Protein AF-A0A166PT98-F1 (afdb_monomer_lite)

Sequence (211 aa):
MEDTSCVCTSIQLLAKQYDEGRARDLVPALNCHLEVLRRLLAQSKALSRDVQYRVTPRNQRTNKALSVDSVDPAPANQIYELFSENVDEFWASSDSRINTELRRRLACVVIFLRSKLDAQALVPPRIADMFRGQHNYADIRNSGSKYIQIARKLGGLGSILWLPLDIPPSTYERYVNLDDEEVFGHLISLAPQFDYTGFVQRLIASQLRGR

Structure (mmCIF, N/CA/C/O backbone):
data_AF-A0A166PT98-F1
#
_entry.id  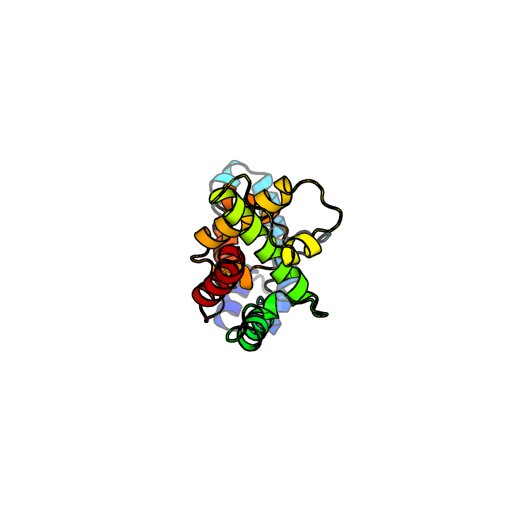 AF-A0A166PT98-F1
#
loop_
_atom_site.group_PDB
_atom_site.id
_atom_site.type_symbol
_atom_site.label_atom_id
_atom_site.label_alt_id
_atom_site.label_comp_id
_atom_site.label_asym_id
_atom_site.label_entity_id
_atom_site.label_seq_id
_atom_site.pdbx_PDB_ins_code
_atom_site.Cartn_x
_atom_site.Cartn_y
_atom_site.Cartn_z
_atom_site.occupancy
_atom_site.B_iso_or_equiv
_atom_site.auth_seq_id
_atom_site.auth_comp_id
_atom_site.auth_asym_id
_atom_site.auth_atom_id
_atom_site.pdbx_PDB_model_num
ATOM 1 N N . MET A 1 1 ? -35.826 11.796 41.260 1.00 31.91 1 MET A N 1
ATOM 2 C CA . MET A 1 1 ? -35.003 10.720 41.845 1.00 31.91 1 MET A CA 1
ATOM 3 C C . MET A 1 1 ? -34.014 10.323 40.777 1.00 31.91 1 MET A C 1
ATOM 5 O O . MET A 1 1 ? -34.428 9.735 39.789 1.00 31.91 1 MET A O 1
ATOM 9 N N . GLU A 1 2 ? -32.773 10.783 40.900 1.00 35.56 2 GLU A N 1
ATOM 10 C CA . GLU A 1 2 ? -31.708 10.433 39.960 1.00 35.56 2 GLU A CA 1
ATOM 11 C C . GLU A 1 2 ? -31.275 8.999 40.239 1.00 35.56 2 GLU A C 1
ATOM 13 O O . GLU A 1 2 ? -30.825 8.671 41.335 1.00 35.56 2 GLU A O 1
ATOM 18 N N . ASP A 1 3 ? -31.498 8.140 39.253 1.00 37.81 3 ASP A N 1
ATOM 19 C CA . ASP A 1 3 ? -31.137 6.734 39.288 1.00 37.81 3 ASP A CA 1
ATOM 20 C C . ASP A 1 3 ? -29.605 6.639 39.209 1.00 37.81 3 ASP A C 1
ATOM 22 O O . ASP A 1 3 ? -29.006 6.818 38.145 1.00 37.81 3 ASP A O 1
ATOM 26 N N . THR A 1 4 ? -28.948 6.433 40.353 1.00 43.28 4 THR A N 1
ATOM 27 C CA . THR A 1 4 ? -27.488 6.301 40.505 1.00 43.28 4 THR A CA 1
ATOM 28 C C . THR A 1 4 ? -26.994 4.949 39.985 1.00 43.28 4 THR A C 1
ATOM 30 O O . THR A 1 4 ? -26.286 4.199 40.655 1.00 43.28 4 THR A O 1
ATOM 33 N N . SER A 1 5 ? -27.354 4.623 38.746 1.00 47.09 5 SER A N 1
ATOM 34 C CA . SER A 1 5 ? -26.756 3.511 38.022 1.00 47.09 5 SER A CA 1
ATOM 35 C C . SER A 1 5 ? -25.363 3.920 37.535 1.00 47.09 5 SER A C 1
ATOM 37 O O . SER A 1 5 ? -25.167 4.964 36.910 1.00 47.09 5 SER A O 1
ATOM 39 N N . CYS A 1 6 ? -24.353 3.111 37.858 1.00 53.59 6 CYS A N 1
ATOM 40 C CA . CYS A 1 6 ? -22.998 3.307 37.352 1.00 53.59 6 CYS A CA 1
ATOM 41 C C . CYS A 1 6 ? -23.024 3.332 35.813 1.00 53.59 6 CYS A C 1
ATOM 43 O O . CYS A 1 6 ? -23.665 2.479 35.196 1.00 53.59 6 CYS A O 1
ATOM 45 N N . VAL A 1 7 ? -22.296 4.264 35.183 1.00 54.78 7 VAL A N 1
ATOM 46 C CA . VAL A 1 7 ? -22.181 4.375 33.712 1.00 54.78 7 VAL A CA 1
ATOM 47 C C . VAL A 1 7 ? -21.797 3.028 33.080 1.00 54.78 7 VAL A C 1
ATOM 49 O O . VAL A 1 7 ? -22.294 2.684 32.011 1.00 54.78 7 VAL A O 1
ATOM 52 N N . CYS A 1 8 ? -21.003 2.209 33.777 1.00 51.00 8 CYS A N 1
ATOM 53 C CA . CYS A 1 8 ? -20.645 0.853 33.357 1.00 51.00 8 CYS A CA 1
ATOM 54 C C . CYS A 1 8 ? -21.855 -0.097 33.264 1.00 51.00 8 CYS A C 1
ATOM 56 O O . CYS A 1 8 ? -21.928 -0.906 32.341 1.00 51.00 8 CYS A O 1
ATOM 58 N N . THR A 1 9 ? -22.820 0.018 34.179 1.00 56.09 9 THR A N 1
ATOM 59 C CA . THR A 1 9 ? -24.060 -0.775 34.188 1.00 56.09 9 THR A CA 1
ATOM 60 C C . THR A 1 9 ? -24.986 -0.350 33.049 1.00 56.09 9 THR A C 1
ATOM 62 O O . THR A 1 9 ? -25.551 -1.201 32.363 1.00 56.09 9 THR A O 1
ATOM 65 N N . SER A 1 10 ? -25.077 0.955 32.781 1.00 55.88 10 SER A N 1
ATOM 66 C CA . SER A 1 10 ? -25.846 1.506 31.656 1.00 55.88 10 SER A CA 1
ATOM 67 C C . SER A 1 10 ? -25.249 1.115 30.302 1.00 55.88 10 SER A C 1
ATOM 69 O O . SER A 1 10 ? -25.986 0.759 29.387 1.00 55.88 10 SER A O 1
ATOM 71 N N . ILE A 1 11 ? -23.918 1.072 30.186 1.00 57.75 11 ILE A N 1
ATOM 72 C CA . ILE A 1 11 ? -23.220 0.577 28.990 1.00 57.75 11 ILE A CA 1
ATOM 73 C C . ILE A 1 11 ? -23.425 -0.931 28.806 1.00 57.75 11 ILE A C 1
ATOM 75 O O . ILE A 1 11 ? -23.684 -1.369 27.689 1.00 57.75 11 ILE A O 1
ATOM 79 N N . GLN A 1 12 ? -23.379 -1.734 29.876 1.00 54.03 12 GLN A N 1
ATOM 80 C CA . GLN A 1 12 ? -23.687 -3.169 29.794 1.00 54.03 12 GLN A CA 1
ATOM 81 C C . GLN A 1 12 ? -25.136 -3.442 29.366 1.00 54.03 12 GLN A C 1
ATOM 83 O O . GLN A 1 12 ? -25.384 -4.389 28.621 1.00 54.03 12 GLN A O 1
ATOM 88 N N . LEU A 1 13 ? -26.092 -2.628 29.820 1.00 54.41 13 LEU A N 1
ATOM 89 C CA . LEU A 1 13 ? -27.495 -2.712 29.405 1.00 54.41 13 LEU A CA 1
ATOM 90 C C . LEU A 1 13 ? -27.683 -2.314 27.935 1.00 54.41 13 LEU A C 1
ATOM 92 O O . LEU A 1 13 ? -28.372 -3.020 27.202 1.00 54.41 13 LEU A O 1
ATOM 96 N N . LEU A 1 14 ? -27.016 -1.252 27.477 1.00 55.09 14 LEU A N 1
ATOM 97 C CA . LEU A 1 14 ? -27.073 -0.810 26.079 1.00 55.09 14 LEU A CA 1
ATOM 98 C C . LEU A 1 14 ? -26.374 -1.775 25.119 1.00 55.09 14 LEU A C 1
ATOM 100 O O . LEU A 1 14 ? -26.896 -2.033 24.039 1.00 55.09 14 LEU A O 1
ATOM 104 N N . ALA A 1 15 ? -25.260 -2.383 25.533 1.00 56.38 15 ALA A N 1
ATOM 105 C CA . ALA A 1 15 ? -24.588 -3.436 24.771 1.00 56.38 15 ALA A CA 1
ATOM 106 C C . ALA A 1 15 ? -25.468 -4.686 24.590 1.00 56.38 15 ALA A C 1
ATOM 108 O O . ALA A 1 15 ? -25.308 -5.416 23.617 1.00 56.38 15 ALA A O 1
ATOM 109 N N . LYS A 1 16 ? -26.417 -4.928 25.507 1.00 56.50 16 LYS A N 1
ATOM 110 C CA . LYS A 1 16 ? -27.410 -6.007 25.389 1.00 56.50 16 LYS A CA 1
ATOM 111 C C . LYS A 1 16 ? -28.641 -5.620 24.565 1.00 56.50 16 LYS A C 1
ATOM 113 O O . LYS A 1 16 ? -29.267 -6.508 23.999 1.00 56.50 16 LYS A O 1
ATOM 118 N N . GLN A 1 17 ? -29.011 -4.338 24.531 1.00 61.03 17 GLN A N 1
ATOM 119 C CA . GLN A 1 17 ? -30.263 -3.859 23.926 1.00 61.03 17 GLN A CA 1
ATOM 120 C C . GLN A 1 17 ? -30.084 -3.172 22.559 1.00 61.03 17 GLN A C 1
ATOM 122 O O . GLN A 1 17 ? -31.087 -2.836 21.942 1.00 61.03 17 GLN A O 1
ATOM 127 N N . TYR A 1 18 ? -28.845 -3.011 22.068 1.00 53.44 18 TYR A N 1
ATOM 128 C CA . TYR A 1 18 ? -28.510 -2.409 20.763 1.00 53.44 18 TYR A CA 1
ATOM 129 C C . TYR A 1 18 ? -29.280 -1.099 20.474 1.00 53.44 18 TYR A C 1
ATOM 131 O O . TYR A 1 18 ? -29.844 -0.906 19.401 1.00 53.44 18 TYR A O 1
ATOM 139 N N . ASP A 1 19 ? -29.284 -0.174 21.441 1.00 67.81 19 ASP A N 1
ATOM 140 C CA . ASP A 1 19 ? -29.831 1.180 21.271 1.00 67.81 19 ASP A CA 1
ATOM 141 C C . ASP A 1 19 ? -28.691 2.185 21.043 1.00 67.81 19 ASP A C 1
ATOM 143 O O . ASP A 1 19 ? -28.015 2.631 21.977 1.00 67.81 19 ASP A O 1
ATOM 147 N N . GLU A 1 20 ? -28.461 2.528 19.774 1.00 65.25 20 GLU A N 1
ATOM 148 C CA . GLU A 1 20 ? -27.412 3.468 19.372 1.00 65.25 20 GLU A CA 1
ATOM 149 C C . GLU A 1 20 ? -27.664 4.906 19.838 1.00 65.25 20 GLU A C 1
ATOM 151 O O . GLU A 1 20 ? -26.707 5.643 20.087 1.00 65.25 20 GLU A O 1
ATOM 156 N N . GLY A 1 21 ? -28.929 5.325 19.946 1.00 71.50 21 GLY A N 1
ATOM 157 C CA . GLY A 1 21 ? -29.284 6.695 20.315 1.00 71.50 21 GLY A CA 1
ATOM 158 C C . GLY A 1 21 ? -28.865 6.982 21.749 1.00 71.50 21 GLY A C 1
ATOM 159 O O . GLY A 1 21 ? -28.075 7.889 22.011 1.00 71.50 21 GLY A O 1
ATOM 160 N N . ARG A 1 22 ? -29.284 6.108 22.666 1.00 65.62 22 ARG A N 1
ATOM 161 C CA . ARG A 1 22 ? -28.904 6.202 24.080 1.00 65.62 22 ARG A CA 1
ATOM 162 C C . ARG A 1 22 ? -27.408 5.988 24.306 1.00 65.62 22 ARG A C 1
ATOM 164 O O . ARG A 1 22 ? -26.843 6.574 25.226 1.00 65.62 22 ARG A O 1
ATOM 171 N N . ALA A 1 23 ? -26.748 5.180 23.474 1.00 63.34 23 ALA A N 1
ATOM 172 C CA . ALA A 1 23 ? -25.300 5.001 23.547 1.00 63.34 23 ALA A CA 1
ATOM 173 C C . ALA A 1 23 ? -24.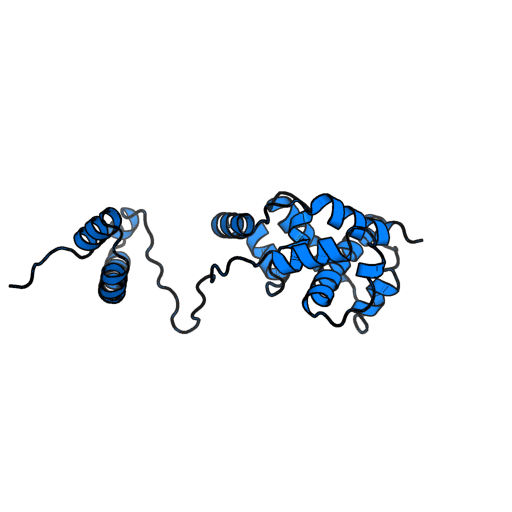534 6.300 23.245 1.00 63.34 23 ALA A C 1
ATOM 175 O O . ALA A 1 23 ? -23.558 6.595 23.938 1.00 63.34 23 ALA A O 1
ATOM 176 N N . ARG A 1 24 ? -24.983 7.102 22.266 1.00 68.56 24 ARG A N 1
ATOM 177 C CA . ARG A 1 24 ? -24.351 8.392 21.932 1.00 68.56 24 ARG A CA 1
ATOM 178 C C . ARG A 1 24 ? -24.468 9.406 23.067 1.00 68.56 24 ARG A C 1
ATOM 180 O O . ARG A 1 24 ? -23.479 10.069 23.378 1.00 68.56 24 ARG A O 1
ATOM 187 N N . ASP A 1 25 ? -25.619 9.468 23.728 1.00 70.56 25 ASP A N 1
ATOM 188 C CA . ASP A 1 25 ? -25.862 10.418 24.822 1.00 70.56 25 ASP A CA 1
ATOM 189 C C . ASP A 1 25 ? -24.978 10.154 26.055 1.00 70.56 25 ASP A C 1
ATOM 191 O O . ASP A 1 25 ? -24.660 11.073 26.812 1.00 70.56 25 ASP A O 1
ATOM 195 N N . LEU A 1 26 ? -24.510 8.915 26.244 1.00 62.84 26 LEU A N 1
ATOM 196 C CA . LEU A 1 26 ? -23.628 8.539 27.356 1.00 62.84 26 LEU A CA 1
ATOM 197 C C . LEU A 1 26 ? -22.137 8.779 27.088 1.00 62.84 26 LEU A C 1
ATOM 199 O O . LEU A 1 26 ? -21.337 8.735 28.029 1.00 62.84 26 LEU A O 1
ATOM 203 N N . VAL A 1 27 ? -21.738 9.052 25.842 1.00 65.81 27 VAL A N 1
ATOM 204 C CA . VAL A 1 27 ? -20.325 9.243 25.463 1.00 65.81 27 VAL A CA 1
ATOM 205 C C . VAL A 1 27 ? -19.625 10.330 26.295 1.00 65.81 27 VAL A C 1
ATOM 207 O O . VAL A 1 27 ? -18.515 10.074 26.776 1.00 65.81 27 VAL A O 1
ATOM 210 N N . PRO A 1 28 ? -20.212 11.522 26.530 1.00 64.31 28 PRO A N 1
ATOM 211 C CA . PRO A 1 28 ? -19.561 12.556 27.336 1.00 64.31 28 PRO A CA 1
ATOM 212 C C . PRO A 1 28 ? -19.314 12.111 28.784 1.00 64.31 28 PRO A C 1
ATOM 214 O O . PRO A 1 28 ? -18.227 12.330 29.324 1.00 64.31 28 PRO A O 1
ATOM 217 N N . ALA A 1 29 ? -20.295 11.438 29.393 1.00 58.34 29 ALA A N 1
ATOM 218 C CA . ALA A 1 29 ? -20.197 10.928 30.758 1.00 58.34 29 ALA A CA 1
ATOM 219 C C . ALA A 1 29 ? -19.140 9.817 30.876 1.00 58.34 29 ALA A C 1
ATOM 221 O O . ALA A 1 29 ? -18.342 9.818 31.816 1.00 58.34 29 ALA A O 1
ATOM 222 N N . LEU A 1 30 ? -19.071 8.918 29.889 1.00 63.62 30 LEU A N 1
ATOM 223 C CA . LEU A 1 30 ? -18.058 7.866 29.815 1.00 63.62 30 LEU A CA 1
ATOM 224 C C . LEU A 1 30 ? -16.642 8.441 29.691 1.00 63.62 30 LEU A C 1
ATOM 226 O O . LEU A 1 30 ? -15.747 8.037 30.431 1.00 63.62 30 LEU A O 1
ATOM 230 N N . ASN A 1 31 ? -16.437 9.415 28.803 1.00 62.66 31 ASN A N 1
ATOM 231 C CA . ASN A 1 31 ? -15.134 10.063 28.634 1.00 62.66 31 ASN A CA 1
ATOM 232 C C . ASN A 1 31 ? -14.670 10.755 29.923 1.00 62.66 31 ASN A C 1
ATOM 234 O O . ASN A 1 31 ? -13.499 10.654 30.291 1.00 62.66 31 ASN A O 1
ATOM 238 N N . CYS A 1 32 ? -15.588 11.415 30.635 1.00 62.69 32 CYS A N 1
ATOM 239 C CA . CYS A 1 32 ? -15.304 12.009 31.939 1.00 62.69 32 CYS A CA 1
ATOM 240 C C . CYS A 1 32 ? -14.873 10.941 32.959 1.00 62.69 32 CYS A C 1
ATOM 242 O O . CYS A 1 32 ? -13.847 11.088 33.625 1.00 62.69 32 CYS A O 1
ATOM 244 N N . HIS A 1 33 ? -15.607 9.829 33.032 1.00 57.47 33 HIS A N 1
ATOM 245 C CA . HIS A 1 33 ? -15.308 8.735 33.954 1.00 57.47 33 HIS A CA 1
ATOM 246 C C . HIS A 1 33 ? -13.940 8.087 33.676 1.00 57.47 33 HIS A C 1
ATOM 248 O O . HIS A 1 33 ? -13.141 7.883 34.592 1.00 57.47 33 HIS A O 1
ATOM 254 N N . LEU A 1 34 ? -13.629 7.822 32.405 1.00 66.00 34 LEU A N 1
ATOM 255 C CA . LEU A 1 34 ? -12.343 7.266 31.973 1.00 66.00 34 LEU A CA 1
ATOM 256 C C . LEU A 1 34 ? -11.164 8.195 32.300 1.00 66.00 34 LEU A C 1
ATOM 258 O O . LEU A 1 34 ? -10.102 7.729 32.715 1.00 66.00 34 LEU A O 1
ATOM 262 N N . GLU A 1 35 ? -11.348 9.508 32.167 1.00 61.66 35 GLU A N 1
ATOM 263 C CA . GLU A 1 35 ? -10.328 10.493 32.530 1.00 61.66 35 GLU A CA 1
ATOM 264 C C . GLU A 1 35 ? -10.072 10.529 34.045 1.00 61.66 35 GLU A C 1
ATOM 266 O O . GLU A 1 35 ? -8.919 10.623 34.476 1.00 61.66 35 GLU A O 1
ATOM 271 N N . VAL A 1 36 ? -11.118 10.396 34.866 1.00 64.19 36 VAL A N 1
ATOM 272 C CA . VAL A 1 36 ? -10.981 10.286 36.327 1.00 64.19 36 VAL A CA 1
ATOM 273 C C . VAL A 1 36 ? -10.214 9.018 36.705 1.00 64.19 36 VAL A C 1
ATOM 275 O O . VAL A 1 36 ? -9.254 9.098 37.473 1.00 64.19 36 VAL A O 1
ATOM 278 N N . LEU A 1 37 ? -10.561 7.869 36.116 1.00 60.19 37 LEU A N 1
ATOM 279 C CA . LEU A 1 37 ? -9.846 6.608 36.339 1.00 60.19 37 LEU A CA 1
ATOM 280 C C . LEU A 1 37 ? -8.367 6.717 35.961 1.00 60.19 37 LEU A C 1
ATOM 282 O O . LEU A 1 37 ? -7.497 6.297 36.723 1.00 60.19 37 LEU A O 1
ATOM 286 N N . ARG A 1 38 ? -8.060 7.352 34.826 1.00 70.06 38 ARG A N 1
ATOM 287 C CA . ARG A 1 38 ? -6.679 7.594 34.394 1.00 70.06 38 ARG A CA 1
ATOM 288 C C . ARG A 1 38 ? -5.887 8.407 35.419 1.00 70.06 38 ARG A C 1
ATOM 290 O O . ARG A 1 38 ? -4.740 8.070 35.708 1.00 70.06 38 ARG A O 1
ATOM 297 N N . ARG A 1 39 ? -6.484 9.462 35.983 1.00 66.56 39 ARG A N 1
ATOM 298 C CA . ARG A 1 39 ? -5.837 10.293 37.015 1.00 66.56 39 ARG A CA 1
ATOM 299 C C . ARG A 1 39 ? -5.591 9.515 38.303 1.00 66.56 39 ARG A C 1
ATOM 301 O O . ARG A 1 39 ? -4.501 9.620 38.858 1.00 66.56 39 ARG A O 1
ATOM 308 N N . LEU A 1 40 ? -6.557 8.709 38.738 1.00 65.75 40 LEU A N 1
ATOM 309 C CA . LEU A 1 40 ? -6.414 7.859 39.923 1.00 65.75 40 LEU A CA 1
ATOM 310 C C . LEU A 1 40 ? -5.287 6.831 39.749 1.00 65.75 40 LEU A C 1
ATOM 312 O O . LEU A 1 40 ? -4.431 6.696 40.624 1.00 65.75 40 LEU A O 1
ATOM 316 N N . LEU A 1 41 ? -5.230 6.164 38.592 1.00 65.31 41 LEU A N 1
ATOM 317 C CA . LEU A 1 41 ? -4.165 5.208 38.273 1.00 65.31 41 LEU A CA 1
ATOM 318 C C . LEU A 1 41 ? -2.789 5.882 38.196 1.00 65.31 41 LEU A C 1
ATOM 320 O O . LEU A 1 41 ? -1.806 5.325 38.674 1.00 65.31 41 LEU A O 1
ATOM 324 N N . ALA A 1 42 ? -2.707 7.107 37.671 1.00 70.06 42 ALA A N 1
ATOM 325 C CA . ALA A 1 42 ? -1.455 7.861 37.640 1.00 70.06 42 ALA A CA 1
ATOM 326 C C . ALA A 1 42 ? -0.941 8.238 39.043 1.00 70.06 42 ALA A C 1
ATOM 328 O O . ALA A 1 42 ? 0.269 8.337 39.251 1.00 70.06 42 ALA A O 1
ATOM 329 N N . GLN A 1 43 ? -1.843 8.445 40.006 1.00 73.81 43 GLN A N 1
ATOM 330 C CA . GLN A 1 43 ? -1.493 8.816 41.380 1.00 73.81 43 GLN A CA 1
ATOM 331 C C . GLN A 1 43 ? -1.090 7.613 42.245 1.00 73.81 43 GLN A C 1
ATOM 333 O O . GLN A 1 43 ? -0.348 7.784 43.211 1.00 73.81 43 GLN A O 1
ATOM 338 N N . SER A 1 44 ? -1.520 6.395 41.897 1.00 76.44 44 SER A N 1
ATOM 339 C CA . SER A 1 44 ? -1.228 5.180 42.664 1.00 76.44 44 SER A CA 1
ATOM 340 C C . SER A 1 44 ? -0.466 4.143 41.839 1.00 76.44 44 SER A C 1
ATOM 342 O O . SER A 1 44 ? -1.037 3.385 41.057 1.00 76.44 44 SER A O 1
ATOM 344 N N . LYS A 1 45 ? 0.851 4.051 42.067 1.00 64.94 45 LYS A N 1
ATOM 345 C CA . LYS A 1 45 ? 1.720 3.070 41.390 1.00 64.94 45 LYS A CA 1
ATOM 346 C C . LYS A 1 45 ? 1.357 1.618 41.700 1.00 64.94 45 LYS A C 1
ATOM 348 O O . LYS A 1 45 ? 1.571 0.769 40.845 1.00 64.94 45 LYS A O 1
ATOM 353 N N . ALA A 1 46 ? 0.858 1.332 42.904 1.00 77.44 46 ALA A N 1
ATOM 354 C CA . ALA A 1 46 ? 0.414 -0.012 43.273 1.00 77.44 46 ALA A CA 1
ATOM 355 C C . ALA A 1 46 ? -0.829 -0.395 42.460 1.00 77.44 46 ALA A C 1
ATOM 357 O O . ALA A 1 46 ? -0.803 -1.371 41.721 1.00 77.44 46 ALA A O 1
ATOM 358 N N . LEU A 1 47 ? -1.848 0.471 42.469 1.00 60.25 47 LEU A N 1
ATOM 359 C CA . LEU A 1 47 ? -3.084 0.256 41.717 1.00 60.25 47 LEU A CA 1
ATOM 360 C C . LEU A 1 47 ? -2.831 0.162 40.203 1.00 60.25 47 LEU A C 1
ATOM 362 O O . LEU A 1 47 ? -3.418 -0.669 39.523 1.00 60.25 47 LEU A O 1
ATOM 366 N N . SER A 1 48 ? -1.910 0.971 39.670 1.00 62.62 48 SER A N 1
ATOM 367 C CA . SER A 1 48 ? -1.525 0.909 38.256 1.00 62.62 48 SER A CA 1
ATOM 368 C C . SER A 1 48 ? -0.815 -0.388 37.856 1.00 62.62 48 SER A C 1
ATOM 370 O O . SER A 1 48 ? -0.792 -0.687 36.666 1.00 62.62 48 SER A O 1
ATOM 372 N N . ARG A 1 49 ? -0.178 -1.110 38.788 1.00 69.12 49 ARG A N 1
ATOM 373 C CA . ARG A 1 49 ? 0.462 -2.407 38.502 1.00 69.12 49 ARG A CA 1
ATOM 374 C C . ARG A 1 49 ? -0.550 -3.548 38.490 1.00 69.12 49 ARG A C 1
ATOM 376 O O . ARG A 1 49 ? -0.370 -4.489 37.726 1.00 69.12 49 ARG A O 1
ATOM 383 N N . ASP A 1 50 ? -1.598 -3.434 39.299 1.00 66.06 50 ASP A N 1
ATOM 384 C CA . ASP A 1 50 ? -2.643 -4.456 39.407 1.00 66.06 50 ASP A CA 1
ATOM 385 C C . ASP A 1 50 ? -3.687 -4.339 38.283 1.00 66.06 50 ASP A C 1
ATOM 387 O O . ASP A 1 50 ? -4.322 -5.322 37.901 1.00 66.06 50 ASP A O 1
ATOM 391 N N . VAL A 1 51 ? -3.852 -3.143 37.708 1.00 60.09 51 VAL A N 1
ATOM 392 C CA . VAL A 1 51 ? -4.757 -2.905 36.578 1.00 60.09 51 VAL A CA 1
ATOM 393 C C . VAL A 1 51 ? -4.058 -3.221 35.253 1.00 60.09 51 VAL A C 1
ATOM 395 O O . VAL A 1 51 ? -3.163 -2.508 34.813 1.00 60.09 51 VAL A O 1
ATOM 398 N N . GLN A 1 52 ? -4.525 -4.274 34.577 1.00 51.28 52 GLN A N 1
ATOM 399 C CA . GLN A 1 52 ? -3.962 -4.780 33.313 1.00 51.28 52 GLN A CA 1
ATOM 400 C C . GLN A 1 52 ? -4.311 -3.939 32.069 1.00 51.28 52 GLN A C 1
ATOM 402 O O . GLN A 1 52 ? -3.849 -4.243 30.972 1.00 51.28 52 GLN A O 1
ATOM 407 N N . TYR A 1 53 ? -5.122 -2.888 32.214 1.00 49.81 53 TYR A N 1
ATOM 408 C CA . TYR A 1 53 ? -5.634 -2.083 31.101 1.00 49.81 53 TYR A CA 1
ATOM 409 C C . TYR A 1 53 ? -5.145 -0.635 31.178 1.00 49.81 53 TYR A C 1
ATOM 411 O O . TYR A 1 53 ? -5.160 -0.013 32.241 1.00 49.81 53 TYR A O 1
ATOM 419 N N . ARG A 1 54 ? -4.763 -0.061 30.030 1.00 54.53 54 ARG A N 1
ATOM 420 C CA . ARG A 1 54 ? -4.301 1.330 29.930 1.00 54.53 54 ARG A CA 1
ATOM 421 C C . ARG A 1 54 ? -5.326 2.200 29.205 1.00 54.53 54 ARG A C 1
ATOM 423 O O . ARG A 1 54 ? -5.600 2.001 28.028 1.00 54.53 54 ARG A O 1
ATOM 430 N N . VAL A 1 55 ? -5.841 3.217 29.896 1.00 58.56 55 VAL A N 1
ATOM 431 C CA . VAL A 1 55 ? -6.733 4.226 29.304 1.00 58.56 55 VAL A CA 1
ATOM 432 C C . VAL A 1 55 ? -5.891 5.327 28.652 1.00 58.56 55 VAL A C 1
ATOM 434 O O . VAL A 1 55 ? -5.294 6.157 29.345 1.00 58.56 55 VAL A O 1
ATOM 437 N N . THR A 1 56 ? -5.832 5.344 27.319 1.00 56.47 56 THR A N 1
ATOM 438 C CA . THR A 1 56 ? -5.084 6.350 26.546 1.00 56.47 56 THR A CA 1
ATOM 439 C C . THR A 1 56 ? -6.058 7.336 25.894 1.00 56.47 56 THR A C 1
ATOM 441 O O . THR A 1 56 ? -6.832 6.929 25.029 1.00 56.47 56 THR A O 1
ATOM 444 N N . PRO A 1 57 ? -6.064 8.628 26.280 1.00 53.16 57 PRO A N 1
ATOM 445 C CA . PRO A 1 57 ? -6.967 9.597 25.678 1.00 53.16 57 PRO A CA 1
ATOM 446 C C . PRO A 1 57 ? -6.549 9.911 24.243 1.00 53.16 57 PRO A C 1
ATOM 448 O O . PRO A 1 57 ? -5.370 10.082 23.927 1.00 53.16 57 PRO A O 1
ATOM 451 N N . ARG A 1 58 ? -7.550 10.052 23.381 1.00 49.84 58 ARG A N 1
ATOM 452 C CA . ARG A 1 58 ? -7.383 10.513 22.006 1.00 49.84 58 ARG A CA 1
ATOM 453 C C . ARG A 1 58 ? -7.090 12.019 22.017 1.00 49.84 58 ARG A C 1
ATOM 455 O O . ARG A 1 58 ? -7.792 12.790 22.667 1.00 49.84 58 ARG A O 1
ATOM 462 N N . ASN A 1 59 ? -6.023 12.443 21.343 1.00 47.69 59 ASN A N 1
ATOM 463 C CA . ASN A 1 59 ? -5.569 13.836 21.357 1.00 47.69 59 ASN A CA 1
ATOM 464 C C . ASN A 1 59 ? -6.571 14.747 20.618 1.00 47.69 59 ASN A C 1
ATOM 466 O O . ASN A 1 59 ? -6.797 14.568 19.428 1.00 47.69 59 ASN A O 1
ATOM 470 N N . GLN A 1 60 ? -7.154 15.747 21.286 1.00 49.00 60 GLN A N 1
ATOM 471 C CA . GLN A 1 60 ? -8.123 16.661 20.657 1.00 49.00 60 GLN A CA 1
ATOM 472 C C . GLN A 1 60 ? -7.478 17.657 19.675 1.00 49.00 60 GLN A C 1
ATOM 474 O O . GLN A 1 60 ? -8.151 18.155 18.778 1.00 49.00 60 GLN A O 1
ATOM 479 N N . ARG A 1 61 ? -6.166 17.932 19.789 1.00 48.72 61 ARG A N 1
ATOM 480 C CA . ARG A 1 61 ? -5.452 18.860 18.884 1.00 48.72 61 ARG A CA 1
ATOM 481 C C . ARG A 1 61 ? -5.090 18.216 17.541 1.00 48.72 61 ARG A C 1
ATOM 483 O O . ARG A 1 61 ? -4.923 18.905 16.542 1.00 48.72 61 ARG A O 1
ATOM 490 N N . THR A 1 62 ? -5.004 16.889 17.520 1.00 42.91 62 THR A N 1
ATOM 491 C CA . THR A 1 62 ? -4.887 16.066 16.318 1.00 42.91 62 THR A CA 1
ATOM 492 C C . THR A 1 62 ? -5.993 15.031 16.393 1.00 42.91 62 THR A C 1
ATOM 494 O O . THR A 1 62 ? -5.770 13.941 16.911 1.00 42.91 62 THR A O 1
ATOM 497 N N . ASN A 1 63 ? -7.168 15.362 15.858 1.00 41.00 63 ASN A N 1
ATOM 498 C CA . ASN A 1 63 ? -8.366 14.512 15.786 1.00 41.00 63 ASN A CA 1
ATOM 499 C C . ASN A 1 63 ? -8.159 13.141 15.094 1.00 41.00 63 ASN A C 1
ATOM 501 O O . ASN A 1 63 ? -9.119 12.425 14.809 1.00 41.00 63 ASN A O 1
ATOM 505 N N . LYS A 1 64 ? -6.914 12.747 14.823 1.00 33.81 64 LYS A N 1
ATOM 506 C CA . LYS A 1 64 ? -6.543 11.417 14.388 1.00 33.81 64 LYS A CA 1
ATOM 507 C C . LYS A 1 64 ? -6.836 10.428 15.517 1.00 33.81 64 LYS A C 1
ATOM 509 O O . LYS A 1 64 ? -6.017 10.188 16.398 1.00 33.81 64 LYS A O 1
ATOM 514 N N . ALA A 1 65 ? -8.009 9.803 15.452 1.00 38.56 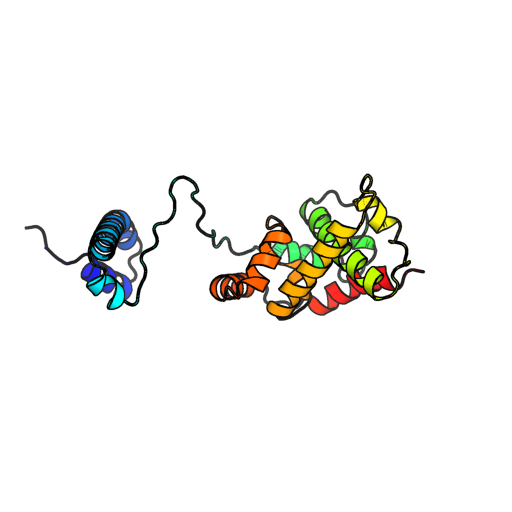65 ALA A N 1
ATOM 515 C CA . ALA A 1 65 ? -7.920 8.352 15.469 1.00 38.56 65 ALA A CA 1
ATOM 516 C C . ALA A 1 65 ? -7.135 7.980 14.221 1.00 38.56 65 ALA A C 1
ATOM 518 O O . ALA A 1 65 ? -7.112 8.726 13.239 1.00 38.56 65 ALA A O 1
ATOM 519 N N . LEU A 1 66 ? -6.548 6.802 14.231 1.00 35.97 66 LEU A N 1
ATOM 520 C CA . LEU A 1 66 ? -6.578 6.036 13.002 1.00 35.97 66 LEU A CA 1
ATOM 521 C C . LEU A 1 66 ? -8.054 6.023 12.571 1.00 35.97 66 LEU A C 1
ATOM 523 O O . LEU A 1 66 ? -8.860 5.331 13.194 1.00 35.97 66 LEU A O 1
ATOM 527 N N . SER A 1 67 ? -8.461 6.926 11.666 1.00 32.28 67 SER A N 1
ATOM 528 C CA . SER A 1 67 ? -9.776 6.799 11.070 1.00 32.28 67 SER A CA 1
ATOM 529 C C . SER A 1 67 ? -9.691 5.467 10.366 1.00 32.28 67 SER A C 1
ATOM 531 O O . SER A 1 67 ? -8.890 5.271 9.456 1.00 32.28 67 SER A O 1
ATOM 533 N N . VAL A 1 68 ? -10.475 4.520 10.863 1.00 37.53 68 VAL A N 1
ATOM 534 C CA . VAL A 1 68 ? -10.890 3.379 10.074 1.00 37.53 68 VAL A CA 1
ATOM 535 C C . VAL A 1 68 ? -11.881 3.958 9.071 1.00 37.53 68 VAL A C 1
ATOM 537 O O . VAL A 1 68 ? -13.080 3.728 9.149 1.00 37.53 68 VAL A O 1
ATOM 540 N N . ASP A 1 69 ? -11.389 4.805 8.170 1.00 33.50 69 ASP A N 1
ATOM 541 C CA . ASP A 1 69 ? -11.976 4.800 6.853 1.00 33.50 69 ASP A CA 1
ATOM 542 C C . ASP A 1 69 ? -11.596 3.419 6.338 1.00 33.50 69 ASP A C 1
ATOM 544 O O . ASP A 1 69 ? -10.417 3.047 6.356 1.00 33.50 69 ASP A O 1
ATOM 548 N N . SER A 1 70 ? -12.593 2.605 5.989 1.00 39.19 70 SER A N 1
ATOM 549 C CA . SER A 1 70 ? -12.322 1.439 5.159 1.00 39.19 70 SER A CA 1
ATOM 550 C C . SER A 1 70 ? -11.413 1.942 4.047 1.00 39.19 70 SER A C 1
ATOM 552 O O . SER A 1 70 ? -11.812 2.873 3.342 1.00 39.19 70 SER A O 1
ATOM 554 N N . VAL A 1 71 ? -10.187 1.420 3.934 1.00 46.88 71 VAL A N 1
ATOM 555 C CA . VAL A 1 71 ? -9.402 1.664 2.725 1.00 46.88 71 VAL A CA 1
ATOM 556 C C . VAL A 1 71 ? -10.313 1.203 1.620 1.00 46.88 71 VAL A C 1
ATOM 558 O O . VAL A 1 71 ? -10.623 0.018 1.543 1.00 46.88 71 VAL A O 1
ATOM 561 N N . ASP A 1 72 ? -10.833 2.162 0.864 1.00 55.31 72 ASP A N 1
ATOM 562 C CA . ASP A 1 72 ? -11.645 1.860 -0.285 1.00 55.31 72 ASP A CA 1
ATOM 563 C C . ASP A 1 72 ? -10.732 1.040 -1.196 1.00 55.31 72 ASP A C 1
ATOM 565 O O . ASP A 1 72 ? -9.706 1.563 -1.637 1.00 55.31 72 ASP A O 1
ATOM 569 N N . PRO A 1 73 ? -11.003 -0.257 -1.418 1.00 59.59 73 PRO A N 1
ATOM 570 C CA . PRO A 1 73 ? -10.190 -1.040 -2.324 1.00 59.59 73 PRO A CA 1
ATOM 571 C C . PRO A 1 73 ? -10.489 -0.652 -3.775 1.00 59.59 73 PRO A C 1
ATOM 573 O O . PRO A 1 73 ? -9.761 -1.095 -4.663 1.00 59.59 73 PRO A O 1
ATOM 576 N N . ALA A 1 74 ? -11.517 0.170 -4.046 1.00 65.94 74 ALA A N 1
ATOM 577 C CA . ALA A 1 74 ? -11.902 0.577 -5.391 1.00 65.94 74 ALA A CA 1
ATOM 578 C C . ALA A 1 74 ? -10.745 1.145 -6.217 1.00 65.94 74 ALA A C 1
ATOM 580 O O . ALA A 1 74 ? -10.652 0.762 -7.376 1.00 65.94 74 ALA A O 1
ATOM 581 N N . PRO A 1 75 ? -9.805 1.956 -5.695 1.00 73.56 75 PRO A N 1
ATOM 582 C CA . PRO A 1 75 ? -8.683 2.414 -6.496 1.00 73.56 75 PRO A CA 1
ATOM 583 C C . PRO A 1 75 ? -7.715 1.282 -6.862 1.00 73.56 75 PRO A C 1
ATOM 585 O O . PRO A 1 75 ? -7.191 1.271 -7.970 1.00 73.56 75 PRO A O 1
ATOM 588 N N . ALA A 1 76 ? -7.494 0.302 -5.979 1.00 77.62 76 ALA A N 1
ATOM 589 C CA . ALA A 1 76 ? -6.675 -0.869 -6.301 1.00 77.62 76 ALA A CA 1
ATOM 590 C C . ALA A 1 76 ? -7.379 -1.785 -7.319 1.00 77.62 76 ALA A C 1
ATOM 592 O O . ALA A 1 76 ? -6.737 -2.228 -8.271 1.00 77.62 76 ALA A O 1
ATOM 593 N N . ASN A 1 77 ? -8.692 -1.992 -7.166 1.00 81.50 77 ASN A N 1
ATOM 594 C CA . ASN A 1 77 ? -9.527 -2.727 -8.119 1.00 81.50 77 ASN A CA 1
ATOM 595 C C . ASN A 1 77 ? -9.540 -2.047 -9.492 1.00 81.50 77 ASN A C 1
ATOM 597 O O . ASN A 1 77 ? -9.277 -2.704 -10.486 1.00 81.50 77 ASN A O 1
ATOM 601 N N . GLN A 1 78 ? -9.745 -0.730 -9.554 1.00 84.12 78 GLN A N 1
ATOM 602 C CA . GLN A 1 78 ? -9.737 0.036 -10.804 1.00 84.12 78 GLN A CA 1
ATOM 603 C C . GLN A 1 78 ? -8.386 -0.067 -11.516 1.00 84.12 78 GLN A C 1
ATOM 605 O O . GLN A 1 78 ? -8.336 -0.279 -12.721 1.00 84.12 78 GLN A O 1
ATOM 610 N N . ILE A 1 79 ? -7.274 0.050 -10.783 1.00 87.19 79 ILE A N 1
ATOM 611 C CA . ILE A 1 79 ? -5.933 -0.108 -11.363 1.00 87.19 79 ILE A CA 1
ATOM 612 C C . ILE A 1 79 ? -5.715 -1.542 -11.857 1.00 87.19 79 ILE A C 1
ATOM 614 O O . ILE A 1 79 ? -5.130 -1.741 -12.920 1.00 87.19 79 ILE A O 1
ATOM 618 N N . TYR A 1 80 ? -6.186 -2.540 -11.112 1.00 86.50 80 TYR A N 1
ATOM 619 C CA . TYR A 1 80 ? -6.129 -3.928 -11.552 1.00 86.50 80 TYR A CA 1
ATOM 620 C C . TYR A 1 80 ? -6.960 -4.143 -12.824 1.00 86.50 80 TYR A C 1
ATOM 622 O O . TYR A 1 80 ? -6.437 -4.657 -13.805 1.00 86.50 80 TYR A O 1
ATOM 630 N N . GLU A 1 81 ? -8.216 -3.708 -12.851 1.00 86.62 81 GLU A N 1
ATOM 631 C CA . GLU A 1 81 ? -9.108 -3.846 -14.005 1.00 86.62 81 GLU A CA 1
ATOM 632 C C . GLU A 1 81 ? -8.539 -3.156 -15.248 1.00 86.62 81 GLU A C 1
ATOM 634 O O . GLU A 1 81 ? -8.501 -3.761 -16.315 1.00 86.62 81 GLU A O 1
ATOM 639 N N . LEU A 1 82 ? -8.011 -1.937 -15.102 1.00 87.38 82 LEU A N 1
ATOM 640 C CA . LEU A 1 82 ? -7.456 -1.164 -16.215 1.00 87.38 82 LEU A CA 1
ATOM 641 C C . LEU A 1 82 ? -6.181 -1.777 -16.809 1.00 87.38 82 LEU A C 1
ATOM 643 O O . LEU A 1 82 ? -5.979 -1.707 -18.017 1.00 87.38 82 LEU A O 1
ATOM 647 N N . PHE A 1 83 ? -5.302 -2.347 -15.980 1.00 90.50 83 PHE A N 1
ATOM 648 C CA . PHE A 1 83 ? -3.944 -2.708 -16.411 1.00 90.50 83 PHE A CA 1
ATOM 649 C C . PHE A 1 83 ? -3.610 -4.199 -16.297 1.00 90.50 83 PHE A C 1
ATOM 651 O O . PHE A 1 83 ? -2.493 -4.602 -16.630 1.00 90.50 83 PHE A O 1
ATOM 658 N N . SER A 1 84 ? -4.536 -5.041 -15.829 1.00 87.19 84 SER A N 1
ATOM 659 C CA . SER A 1 84 ? -4.297 -6.480 -15.631 1.00 87.19 84 SER A CA 1
ATOM 660 C C . SER A 1 84 ? -3.870 -7.199 -16.912 1.00 87.19 84 SER A C 1
ATOM 662 O O . SER A 1 84 ? -3.019 -8.097 -16.832 1.00 87.19 84 SER A O 1
ATOM 664 N N . GLU A 1 85 ? -4.424 -6.778 -18.054 1.00 86.25 85 GLU A N 1
ATOM 665 C CA . GLU A 1 85 ? -4.130 -7.285 -19.398 1.00 86.25 85 GLU A CA 1
ATOM 666 C C . GLU A 1 85 ? -2.987 -6.524 -20.091 1.00 86.25 85 GLU A C 1
ATOM 668 O O . GLU A 1 85 ? -2.243 -7.122 -20.868 1.00 86.25 85 GLU A O 1
ATOM 673 N N . ASN A 1 86 ? -2.786 -5.239 -19.768 1.00 86.25 86 ASN A N 1
ATOM 674 C CA . ASN A 1 86 ? -1.748 -4.393 -20.363 1.00 86.25 86 ASN A CA 1
ATOM 675 C C . ASN A 1 86 ? -0.856 -3.721 -19.304 1.00 86.25 86 ASN A C 1
ATOM 677 O O . ASN A 1 86 ? -0.960 -2.531 -18.997 1.00 86.25 86 ASN A O 1
ATOM 681 N N . VAL A 1 87 ? 0.074 -4.504 -18.754 1.00 88.25 87 VAL A N 1
ATOM 682 C CA . VAL A 1 87 ? 0.992 -4.061 -17.691 1.00 88.25 87 VAL A CA 1
ATOM 683 C C . VAL A 1 87 ? 1.985 -2.982 -18.131 1.00 88.25 87 VAL A C 1
ATOM 685 O O . VAL A 1 87 ? 2.558 -2.309 -17.278 1.00 88.25 87 VAL A O 1
ATOM 688 N N . ASP A 1 88 ? 2.218 -2.807 -19.432 1.00 86.44 88 ASP A N 1
ATOM 689 C CA . ASP A 1 88 ? 3.146 -1.790 -19.939 1.00 86.44 88 ASP A CA 1
ATOM 690 C C . ASP A 1 88 ? 2.511 -0.400 -19.983 1.00 86.44 88 ASP A C 1
ATOM 692 O O . ASP A 1 88 ? 3.201 0.605 -19.779 1.00 86.44 88 ASP A O 1
ATOM 696 N N . GLU A 1 89 ? 1.194 -0.344 -20.182 1.00 87.75 89 GLU A N 1
ATOM 697 C CA . GLU A 1 89 ? 0.408 0.887 -20.145 1.00 87.75 89 GLU A CA 1
ATOM 698 C C . GLU A 1 89 ? 0.319 1.464 -18.732 1.00 87.75 89 GLU A C 1
ATOM 700 O O . GLU A 1 89 ? 0.334 2.683 -18.569 1.00 87.75 89 GLU A O 1
ATOM 705 N N . PHE A 1 90 ? 0.385 0.611 -17.701 1.00 89.81 90 PHE A N 1
ATOM 706 C CA . PHE A 1 90 ? 0.519 1.062 -16.314 1.00 89.81 90 PHE A CA 1
ATOM 707 C C . PHE A 1 90 ? 1.706 2.012 -16.133 1.00 89.81 90 PHE A C 1
ATOM 709 O O . PHE A 1 90 ? 1.637 2.926 -15.327 1.00 89.81 90 PHE A O 1
ATOM 716 N N . TRP A 1 91 ? 2.806 1.837 -16.869 1.00 89.62 91 TRP A N 1
ATOM 717 C CA . TRP A 1 91 ? 3.999 2.676 -16.717 1.00 89.62 91 TRP A CA 1
ATOM 718 C C . TRP A 1 91 ? 3.942 3.979 -17.522 1.00 89.62 91 TRP A C 1
ATOM 720 O O . TRP A 1 91 ? 4.799 4.847 -17.333 1.00 89.62 91 TRP A O 1
ATOM 730 N N . ALA A 1 92 ? 2.948 4.150 -18.397 1.00 86.44 92 ALA A N 1
ATOM 731 C CA . ALA A 1 92 ? 2.743 5.392 -19.133 1.00 86.44 92 ALA A CA 1
ATOM 732 C C . ALA A 1 92 ? 2.297 6.527 -18.195 1.00 86.44 92 ALA A C 1
ATOM 734 O O . ALA A 1 92 ? 1.797 6.292 -17.094 1.00 86.44 92 ALA A O 1
ATOM 735 N N . SER A 1 93 ? 2.523 7.782 -18.599 1.00 76.69 93 SER A N 1
ATOM 736 C CA . SER A 1 93 ? 2.042 8.958 -17.864 1.00 76.69 93 SER A CA 1
ATOM 737 C C . SER A 1 93 ? 0.527 8.903 -17.678 1.00 76.69 93 SER A C 1
ATOM 739 O O . SER A 1 93 ? -0.195 8.594 -18.618 1.00 76.69 93 SER A O 1
ATOM 741 N N . SER A 1 94 ? 0.057 9.238 -16.478 1.00 80.94 94 SER A N 1
ATOM 742 C CA . SER A 1 94 ? -1.360 9.223 -16.121 1.00 80.94 94 SER A CA 1
ATOM 743 C C . SER A 1 94 ? -1.721 10.496 -15.366 1.00 80.94 94 SER A C 1
ATOM 745 O O . SER A 1 94 ? -1.004 10.877 -14.438 1.00 80.94 94 SER A O 1
ATOM 747 N N . ASP A 1 95 ? -2.880 11.069 -15.685 1.00 79.94 95 ASP A N 1
ATOM 748 C CA . ASP A 1 95 ? -3.444 12.234 -14.990 1.00 79.94 95 ASP A CA 1
ATOM 749 C C . ASP A 1 95 ? -4.050 11.870 -13.624 1.00 79.94 95 ASP A C 1
ATOM 751 O O . ASP A 1 95 ? -4.202 12.717 -12.744 1.00 79.94 95 ASP A O 1
ATOM 755 N N . SER A 1 96 ? -4.345 10.584 -13.391 1.00 86.12 96 SER A N 1
ATOM 756 C CA . SER A 1 96 ? -4.782 10.103 -12.079 1.00 86.12 96 SER A CA 1
ATOM 757 C C . SER A 1 96 ? -3.651 10.201 -11.052 1.00 86.12 96 SER A C 1
ATOM 759 O O . SER A 1 96 ? -2.602 9.558 -11.187 1.00 86.12 96 SER A O 1
ATOM 761 N N . ARG A 1 97 ? -3.895 10.966 -9.979 1.00 84.12 97 ARG A N 1
ATOM 762 C CA . ARG A 1 97 ? -2.988 11.084 -8.826 1.00 84.12 97 ARG A CA 1
ATOM 763 C C . ARG A 1 97 ? -2.698 9.722 -8.196 1.00 84.12 97 ARG A C 1
ATOM 765 O O . ARG A 1 97 ? -1.548 9.437 -7.881 1.00 84.12 97 ARG A O 1
ATOM 772 N N . ILE A 1 98 ? -3.722 8.880 -8.047 1.00 83.75 98 ILE A N 1
ATOM 773 C CA . ILE A 1 98 ? -3.598 7.546 -7.442 1.00 83.75 98 ILE A CA 1
ATOM 774 C C . ILE A 1 98 ? -2.660 6.675 -8.277 1.00 83.75 98 ILE A C 1
ATOM 776 O O . ILE A 1 98 ? -1.722 6.090 -7.740 1.00 83.75 98 ILE A O 1
ATOM 780 N N . ASN A 1 99 ? -2.870 6.649 -9.595 1.00 88.56 99 ASN A N 1
ATOM 781 C CA . ASN A 1 99 ? -2.008 5.911 -10.511 1.00 88.56 99 ASN A CA 1
ATOM 782 C C . ASN A 1 99 ? -0.565 6.440 -10.437 1.00 88.56 99 ASN A C 1
ATOM 784 O O . ASN A 1 99 ? 0.378 5.676 -10.279 1.00 88.56 99 ASN A O 1
ATOM 788 N N . THR A 1 100 ? -0.368 7.759 -10.445 1.00 88.56 100 THR A N 1
ATOM 789 C CA . THR A 1 100 ? 0.969 8.362 -10.328 1.00 88.56 100 THR A CA 1
ATOM 790 C C . THR A 1 100 ? 1.700 7.985 -9.036 1.00 88.56 100 THR A C 1
ATOM 792 O O . THR A 1 100 ? 2.871 7.607 -9.101 1.00 88.56 100 THR A O 1
ATOM 795 N N . GLU A 1 101 ? 1.030 8.009 -7.884 1.00 88.19 101 GLU A N 1
ATOM 796 C CA . GLU A 1 101 ? 1.640 7.597 -6.612 1.00 88.19 101 GLU A CA 1
ATOM 797 C C . GLU A 1 101 ? 1.925 6.088 -6.560 1.00 88.19 101 GLU A C 1
ATOM 799 O O . GLU A 1 101 ? 2.999 5.673 -6.114 1.00 88.19 101 GLU A O 1
ATOM 804 N N . LEU A 1 102 ? 1.018 5.252 -7.079 1.00 90.81 102 LEU A N 1
ATOM 805 C CA . LEU A 1 102 ? 1.230 3.803 -7.160 1.00 90.81 102 LEU A CA 1
ATOM 806 C C . LEU A 1 102 ? 2.386 3.442 -8.090 1.00 90.81 102 LEU A C 1
ATOM 808 O O . LEU A 1 102 ? 3.247 2.642 -7.714 1.00 90.81 102 LEU A O 1
ATOM 812 N N . ARG A 1 103 ? 2.459 4.069 -9.270 1.00 91.94 103 ARG A N 1
ATOM 813 C CA . ARG A 1 103 ? 3.597 3.930 -10.186 1.00 91.94 103 ARG A CA 1
ATOM 814 C C . ARG A 1 103 ? 4.883 4.316 -9.475 1.00 91.94 103 ARG A C 1
ATOM 816 O O . ARG A 1 103 ? 5.861 3.582 -9.561 1.00 91.94 103 ARG A O 1
ATOM 823 N N . ARG A 1 104 ? 4.898 5.438 -8.741 1.00 91.12 104 ARG A N 1
ATOM 824 C CA . ARG A 1 104 ? 6.094 5.912 -8.025 1.00 91.12 104 ARG A CA 1
ATOM 825 C C . ARG A 1 104 ? 6.530 4.923 -6.945 1.00 91.12 104 ARG A C 1
ATOM 827 O O . ARG A 1 104 ? 7.713 4.602 -6.854 1.00 91.12 104 ARG A O 1
ATOM 834 N N . ARG A 1 105 ? 5.586 4.389 -6.167 1.00 92.56 105 ARG A N 1
ATOM 835 C CA . ARG A 1 105 ? 5.834 3.337 -5.169 1.00 92.56 105 ARG A CA 1
ATOM 836 C C . ARG A 1 105 ? 6.436 2.081 -5.801 1.00 92.56 105 ARG A C 1
ATOM 838 O O . ARG A 1 105 ? 7.455 1.584 -5.322 1.00 92.56 105 ARG A O 1
ATOM 845 N N . LEU A 1 106 ? 5.831 1.572 -6.874 1.00 93.94 106 LEU A N 1
ATOM 846 C CA . LEU A 1 106 ? 6.315 0.379 -7.574 1.00 93.94 106 LEU A CA 1
ATOM 847 C C . LEU A 1 106 ? 7.654 0.626 -8.275 1.00 93.94 106 LEU A C 1
ATOM 849 O O . LEU A 1 106 ? 8.512 -0.252 -8.286 1.00 93.94 106 LEU A O 1
ATOM 853 N N . ALA A 1 107 ? 7.889 1.833 -8.776 1.00 93.38 107 ALA A N 1
ATOM 854 C CA . ALA A 1 107 ? 9.172 2.234 -9.329 1.00 93.38 107 ALA A CA 1
ATOM 855 C C . ALA A 1 107 ? 10.298 2.175 -8.280 1.00 93.38 107 ALA A C 1
ATOM 857 O O . ALA A 1 107 ? 11.375 1.657 -8.577 1.00 93.38 107 ALA A O 1
ATOM 858 N N . CYS A 1 108 ? 10.048 2.603 -7.034 1.00 93.62 108 CYS A N 1
ATOM 859 C CA . CYS A 1 108 ? 11.000 2.415 -5.930 1.00 93.62 108 CYS A CA 1
ATOM 860 C C . CYS A 1 108 ? 11.348 0.930 -5.730 1.00 93.62 108 CYS A C 1
ATOM 862 O O . CYS A 1 108 ? 12.518 0.578 -5.567 1.00 93.62 108 CYS A O 1
ATOM 864 N N . VAL A 1 109 ? 10.338 0.052 -5.772 1.00 94.56 109 VAL A N 1
ATOM 865 C CA . VAL A 1 109 ? 10.502 -1.407 -5.648 1.00 94.56 109 VAL A CA 1
ATOM 866 C C . VAL A 1 109 ? 11.343 -1.966 -6.797 1.00 94.56 109 VAL A C 1
ATOM 868 O O . VAL A 1 109 ? 12.294 -2.705 -6.546 1.00 94.56 109 VAL A O 1
ATOM 871 N N . VAL A 1 110 ? 11.061 -1.574 -8.042 1.00 93.12 110 VAL A N 1
ATOM 872 C CA . VAL A 1 110 ? 11.836 -1.996 -9.220 1.00 93.12 110 VAL A CA 1
ATOM 873 C C . VAL A 1 110 ? 13.291 -1.539 -9.120 1.00 93.12 110 VAL A C 1
ATOM 875 O O . VAL A 1 110 ? 14.192 -2.346 -9.335 1.00 93.12 110 VAL A O 1
ATOM 878 N N . ILE A 1 111 ? 13.541 -0.279 -8.755 1.00 91.62 111 ILE A N 1
ATOM 879 C CA . ILE A 1 111 ? 14.900 0.263 -8.599 1.00 91.62 111 ILE A CA 1
ATOM 880 C C . ILE A 1 111 ? 15.675 -0.515 -7.528 1.00 91.62 111 ILE A C 1
ATOM 882 O O . ILE A 1 111 ? 16.832 -0.888 -7.740 1.00 91.62 111 ILE A O 1
ATOM 886 N N . PHE A 1 112 ? 15.040 -0.807 -6.389 1.00 92.94 112 PHE A N 1
ATOM 887 C CA . PHE A 1 112 ? 15.639 -1.647 -5.356 1.00 92.94 112 PHE A CA 1
ATOM 888 C C . PHE A 1 112 ? 15.966 -3.049 -5.885 1.00 92.94 112 PHE A C 1
ATOM 890 O O . PHE A 1 112 ? 17.099 -3.504 -5.733 1.00 92.94 112 PHE A O 1
ATOM 897 N N . LEU A 1 113 ? 15.017 -3.717 -6.542 1.00 91.50 113 LEU A N 1
ATOM 898 C CA . LEU A 1 113 ? 15.216 -5.073 -7.055 1.00 91.50 113 LEU A CA 1
ATOM 899 C C . LEU A 1 113 ? 16.297 -5.135 -8.140 1.00 91.50 113 LEU A C 1
ATOM 901 O O . LEU A 1 113 ? 17.155 -6.011 -8.066 1.00 91.50 113 LEU A O 1
ATOM 905 N N . ARG A 1 114 ? 16.335 -4.185 -9.086 1.00 88.62 114 ARG A N 1
ATOM 906 C CA . ARG A 1 114 ? 17.417 -4.098 -10.086 1.00 88.62 114 ARG A CA 1
ATOM 907 C C . ARG A 1 114 ? 18.777 -3.955 -9.413 1.00 88.62 114 ARG A C 1
ATOM 909 O O . ARG A 1 114 ? 19.687 -4.694 -9.760 1.00 88.62 114 ARG A O 1
ATOM 916 N N . SER A 1 115 ? 18.882 -3.124 -8.373 1.00 88.12 115 SER A N 1
ATOM 917 C CA . SER A 1 115 ? 20.137 -2.969 -7.623 1.00 88.12 115 SER A CA 1
ATOM 918 C C . SER A 1 115 ? 20.595 -4.231 -6.878 1.00 88.12 115 SER A C 1
ATOM 920 O O . SER A 1 115 ? 21.759 -4.326 -6.499 1.00 88.12 115 SER A O 1
ATOM 922 N N . LYS A 1 116 ? 19.688 -5.189 -6.638 1.00 89.19 116 LYS A N 1
ATOM 923 C CA . LYS A 1 116 ? 20.014 -6.504 -6.070 1.00 89.19 116 LYS A CA 1
ATOM 924 C C . LYS A 1 116 ? 20.408 -7.532 -7.129 1.00 89.19 116 LYS A C 1
ATOM 926 O O . LYS A 1 116 ? 21.069 -8.500 -6.773 1.00 89.19 116 LYS A O 1
ATOM 931 N N . LEU A 1 117 ? 20.003 -7.335 -8.383 1.00 85.31 117 LEU A N 1
ATOM 932 C CA . LEU A 1 117 ? 20.388 -8.185 -9.510 1.00 85.31 117 LEU A CA 1
ATOM 933 C C . LEU A 1 117 ? 21.758 -7.785 -10.061 1.00 85.31 117 LEU A C 1
ATOM 935 O O . LEU A 1 117 ? 22.606 -8.644 -10.267 1.00 85.31 117 LEU A O 1
ATOM 939 N N . ASP A 1 118 ? 21.975 -6.486 -10.263 1.00 78.44 118 ASP A N 1
ATOM 940 C CA . ASP A 1 118 ? 23.253 -5.926 -10.690 1.00 78.44 118 ASP A CA 1
ATOM 941 C C . ASP A 1 118 ? 23.402 -4.501 -10.130 1.00 78.44 118 ASP A C 1
ATOM 943 O O . ASP A 1 118 ? 22.549 -3.631 -10.314 1.00 78.44 118 ASP A O 1
ATOM 947 N N . ALA A 1 119 ? 24.501 -4.261 -9.411 1.00 69.75 119 ALA A N 1
ATOM 948 C CA . ALA A 1 119 ? 24.792 -2.975 -8.785 1.00 69.75 119 ALA A CA 1
ATOM 949 C C . ALA A 1 119 ? 25.022 -1.849 -9.810 1.00 69.75 119 ALA A C 1
ATOM 951 O O . ALA A 1 119 ? 24.863 -0.678 -9.458 1.00 69.75 119 ALA A O 1
ATOM 952 N N . GLN A 1 120 ? 25.372 -2.198 -11.054 1.00 67.69 120 GLN A N 1
ATOM 953 C CA . GLN A 1 120 ? 25.526 -1.277 -12.181 1.00 67.69 120 GLN A CA 1
ATOM 954 C C . GLN A 1 120 ? 24.296 -1.233 -13.099 1.00 67.69 120 GLN A C 1
ATOM 956 O O . GLN A 1 120 ? 24.298 -0.478 -14.073 1.00 67.69 120 GLN A O 1
ATOM 961 N N . ALA A 1 121 ? 23.230 -1.983 -12.788 1.00 69.56 121 ALA A N 1
ATOM 962 C CA . ALA A 1 121 ? 22.027 -2.005 -13.607 1.00 69.56 121 ALA A CA 1
ATOM 963 C C . ALA A 1 121 ? 21.434 -0.600 -13.739 1.00 69.56 121 ALA A C 1
ATOM 965 O O . ALA A 1 121 ? 20.999 0.016 -12.761 1.00 69.56 121 ALA A O 1
ATOM 966 N N . LEU A 1 122 ? 21.358 -0.123 -14.980 1.00 74.19 122 LEU A N 1
ATOM 967 C CA . LEU A 1 122 ? 20.695 1.131 -15.296 1.00 74.19 122 LEU A CA 1
ATOM 968 C C . LEU A 1 122 ? 19.199 1.032 -14.968 1.00 74.19 122 LEU A C 1
ATOM 970 O O . LEU A 1 122 ? 18.544 0.005 -15.189 1.00 74.19 122 LEU A O 1
ATOM 974 N N . VAL A 1 123 ? 18.666 2.124 -14.421 1.00 79.62 123 VAL A N 1
ATOM 975 C CA . VAL A 1 123 ? 17.229 2.296 -14.201 1.00 79.62 123 VAL A CA 1
ATOM 976 C C . VAL A 1 123 ? 16.566 2.508 -15.568 1.00 79.62 123 VAL A C 1
ATOM 978 O O . VAL A 1 123 ? 17.051 3.349 -16.328 1.00 79.62 123 VAL A O 1
ATOM 981 N N . PRO A 1 124 ? 15.473 1.792 -15.902 1.00 80.69 124 PRO A N 1
ATOM 982 C CA . PRO A 1 124 ? 14.770 1.985 -17.167 1.00 80.69 124 PRO A CA 1
ATOM 983 C C . PRO A 1 124 ? 14.413 3.462 -17.396 1.00 80.69 124 PRO A C 1
ATOM 985 O O . PRO A 1 124 ? 13.942 4.100 -16.450 1.00 80.69 124 PRO A O 1
ATOM 988 N N . PRO A 1 125 ? 14.557 4.010 -18.621 1.00 80.06 125 PRO A N 1
ATOM 989 C CA . PRO A 1 125 ? 14.317 5.431 -18.891 1.00 80.06 125 PRO A CA 1
ATOM 990 C C . PRO A 1 125 ? 12.948 5.924 -18.408 1.00 80.06 125 PRO A C 1
ATOM 992 O O . PRO A 1 125 ? 12.859 6.964 -17.765 1.00 80.06 125 PRO A O 1
ATOM 995 N N . ARG A 1 126 ? 11.898 5.114 -18.606 1.00 81.19 126 ARG A N 1
ATOM 996 C CA . ARG A 1 126 ? 10.531 5.418 -18.147 1.00 81.19 126 ARG A CA 1
ATOM 997 C C . ARG A 1 126 ? 10.433 5.595 -16.632 1.00 81.19 126 ARG A C 1
ATOM 999 O O . ARG A 1 126 ? 9.680 6.438 -16.164 1.00 81.19 126 ARG A O 1
ATOM 1006 N N . ILE A 1 127 ? 11.198 4.814 -15.871 1.00 85.81 127 ILE A N 1
ATOM 1007 C CA . ILE A 1 127 ? 11.253 4.920 -14.412 1.00 85.81 127 ILE A CA 1
ATOM 1008 C C . ILE A 1 127 ? 12.141 6.094 -13.994 1.00 85.81 127 ILE A C 1
ATOM 1010 O O . ILE A 1 127 ? 11.781 6.840 -13.087 1.00 85.81 127 ILE A O 1
ATOM 1014 N N . ALA A 1 128 ? 13.284 6.283 -14.656 1.00 84.25 128 ALA A N 1
ATOM 1015 C CA . ALA A 1 128 ? 14.183 7.402 -14.386 1.00 84.25 128 ALA A CA 1
ATOM 1016 C C . ALA A 1 128 ? 13.474 8.755 -14.585 1.00 84.25 128 ALA A C 1
ATOM 1018 O O . ALA A 1 128 ? 13.641 9.671 -13.779 1.00 84.25 128 ALA A O 1
ATOM 1019 N N . ASP A 1 129 ? 12.602 8.847 -15.593 1.00 85.25 129 ASP A N 1
ATOM 1020 C CA . ASP A 1 129 ? 11.789 10.030 -15.872 1.00 85.25 129 ASP A CA 1
ATOM 1021 C C . ASP A 1 129 ? 10.866 10.431 -14.709 1.00 85.25 129 ASP A C 1
ATOM 1023 O O . ASP A 1 129 ? 10.590 11.616 -14.513 1.00 85.25 129 ASP A O 1
ATOM 1027 N N . MET A 1 130 ? 10.442 9.473 -13.880 1.00 86.31 130 MET A N 1
ATOM 1028 C CA . MET A 1 130 ? 9.595 9.732 -12.709 1.00 86.31 130 MET A CA 1
ATOM 1029 C C . MET A 1 130 ? 10.339 10.426 -11.564 1.00 86.31 130 MET A C 1
ATOM 1031 O O . MET A 1 130 ? 9.715 11.002 -10.671 1.00 86.31 130 MET A O 1
ATOM 1035 N N . PHE A 1 131 ? 11.670 10.363 -11.578 1.00 85.50 131 PHE A N 1
ATOM 1036 C CA . PHE A 1 131 ? 12.543 10.925 -10.551 1.00 85.50 131 PHE A CA 1
ATOM 1037 C 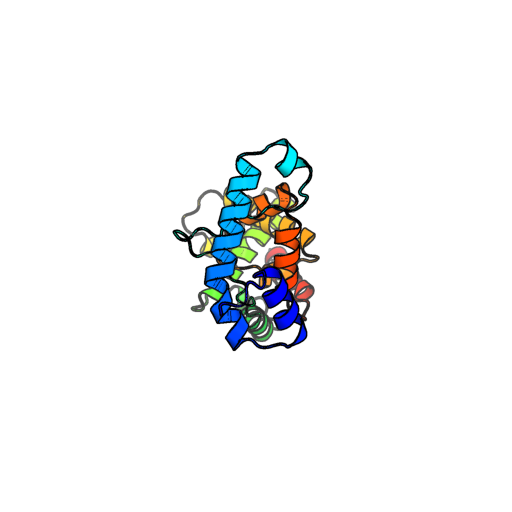C . PHE A 1 131 ? 13.499 11.971 -11.132 1.00 85.50 131 PHE A C 1
ATOM 1039 O O . PHE A 1 131 ? 14.577 12.195 -10.580 1.00 85.50 131 PHE A O 1
ATOM 1046 N N . ARG A 1 132 ? 13.113 12.634 -12.236 1.00 78.62 132 ARG A N 1
ATOM 1047 C CA . ARG A 1 132 ? 13.886 13.736 -12.831 1.00 78.62 132 ARG A CA 1
ATOM 1048 C C . ARG A 1 132 ? 14.305 14.743 -11.756 1.00 78.62 132 ARG A C 1
ATOM 1050 O O . ARG A 1 132 ? 13.484 15.212 -10.972 1.00 78.62 132 ARG A O 1
ATOM 1057 N N . GLY A 1 133 ? 15.600 15.053 -11.724 1.00 71.69 133 GLY A N 1
ATOM 1058 C CA . GLY A 1 133 ? 16.211 15.930 -10.720 1.00 71.69 133 GLY A CA 1
ATOM 1059 C C . GLY A 1 133 ? 16.786 15.210 -9.494 1.00 71.69 133 GLY A C 1
ATOM 1060 O O . GLY A 1 133 ? 17.471 15.843 -8.698 1.00 71.69 133 GLY A O 1
ATOM 1061 N N . GLN A 1 134 ? 16.580 13.897 -9.341 1.00 74.56 134 GLN A N 1
ATOM 1062 C CA . GLN A 1 134 ? 17.285 13.102 -8.334 1.00 74.56 134 GLN A CA 1
ATOM 1063 C C . GLN A 1 134 ? 18.577 12.527 -8.920 1.00 74.56 134 GLN A C 1
ATOM 1065 O O . GLN A 1 134 ? 18.556 11.749 -9.870 1.00 74.56 134 GLN A O 1
ATOM 1070 N N . HIS A 1 135 ? 19.717 12.901 -8.339 1.00 62.91 135 HIS A N 1
ATOM 1071 C CA . HIS A 1 135 ? 21.033 12.416 -8.774 1.00 62.91 135 HIS A CA 1
ATOM 1072 C C . HIS A 1 135 ? 21.483 11.142 -8.047 1.00 62.91 135 HIS A C 1
ATOM 1074 O O . HIS A 1 135 ? 22.401 10.467 -8.505 1.00 62.91 135 HIS A O 1
ATOM 1080 N N . ASN A 1 136 ? 20.836 10.788 -6.931 1.00 77.38 136 ASN A N 1
ATOM 1081 C CA . ASN A 1 136 ? 21.167 9.610 -6.138 1.00 77.38 136 ASN A CA 1
ATOM 1082 C C . ASN A 1 136 ? 19.918 8.769 -5.853 1.00 77.38 136 ASN A C 1
ATOM 1084 O O . ASN A 1 136 ? 18.991 9.213 -5.184 1.00 77.38 136 ASN A O 1
ATOM 1088 N N . TYR A 1 137 ? 19.933 7.515 -6.304 1.00 83.94 137 TYR A N 1
ATOM 1089 C CA . TYR A 1 137 ? 18.853 6.557 -6.072 1.00 83.94 137 TYR A CA 1
ATOM 1090 C C . TYR A 1 137 ? 18.931 5.850 -4.708 1.00 83.94 137 TYR A C 1
ATOM 1092 O O . TYR A 1 137 ? 18.160 4.927 -4.470 1.00 83.94 137 TYR A O 1
ATOM 1100 N N . ALA A 1 138 ? 19.844 6.215 -3.799 1.00 86.56 138 ALA A N 1
ATOM 1101 C CA . ALA A 1 138 ? 19.962 5.581 -2.481 1.00 86.56 138 ALA A CA 1
ATOM 1102 C C . ALA A 1 138 ? 18.652 5.636 -1.676 1.00 86.56 138 ALA A C 1
ATOM 1104 O O . ALA A 1 138 ? 18.169 4.592 -1.240 1.00 86.56 138 ALA A O 1
ATOM 1105 N N . ASP A 1 139 ? 18.026 6.808 -1.562 1.00 85.75 139 ASP A N 1
ATOM 1106 C CA . ASP A 1 139 ? 16.769 6.965 -0.816 1.00 85.75 139 ASP A CA 1
ATOM 1107 C C . ASP A 1 139 ? 15.592 6.262 -1.502 1.00 85.75 139 ASP A C 1
ATOM 1109 O O . ASP A 1 139 ? 14.719 5.684 -0.846 1.00 85.75 139 ASP A O 1
ATOM 1113 N N . ILE A 1 140 ? 15.606 6.237 -2.835 1.00 90.06 140 ILE A N 1
ATOM 1114 C CA . ILE A 1 140 ? 14.610 5.538 -3.652 1.00 90.06 140 ILE A CA 1
ATOM 1115 C C . ILE A 1 140 ? 14.745 4.016 -3.471 1.00 90.06 140 ILE A C 1
ATOM 1117 O O . ILE A 1 140 ? 13.751 3.333 -3.219 1.00 90.06 140 ILE A O 1
ATOM 1121 N N . ARG A 1 141 ? 15.976 3.484 -3.495 1.00 90.31 141 ARG A N 1
ATOM 1122 C CA . ARG A 1 141 ? 16.284 2.073 -3.195 1.00 90.31 141 ARG A CA 1
ATOM 1123 C C . ARG A 1 141 ? 15.867 1.702 -1.777 1.00 90.31 141 ARG A C 1
ATOM 1125 O O . ARG A 1 141 ? 15.228 0.670 -1.581 1.00 90.31 141 ARG A O 1
ATOM 1132 N N . ASN A 1 142 ? 16.182 2.548 -0.800 1.00 90.50 142 ASN A N 1
ATOM 1133 C CA . ASN A 1 142 ? 15.789 2.333 0.591 1.00 90.50 142 ASN A CA 1
ATOM 1134 C C . ASN A 1 142 ? 14.264 2.290 0.729 1.00 90.50 142 ASN A C 1
ATOM 1136 O O . ASN A 1 142 ? 13.734 1.407 1.397 1.00 90.50 142 ASN A O 1
ATOM 1140 N N . SER A 1 143 ? 13.545 3.180 0.043 1.00 91.50 143 SER A N 1
ATOM 1141 C CA . SER A 1 143 ? 12.079 3.168 0.009 1.00 91.50 143 SER A CA 1
ATOM 1142 C C . SER A 1 143 ? 11.530 1.875 -0.602 1.00 91.50 143 SER A C 1
ATOM 1144 O O . SER A 1 143 ? 10.633 1.261 -0.029 1.00 91.50 143 SER A O 1
ATOM 1146 N N . GLY A 1 144 ? 12.111 1.407 -1.713 1.00 93.25 144 GLY A N 1
ATOM 1147 C CA . GLY A 1 144 ? 11.758 0.126 -2.333 1.00 93.25 144 GLY A CA 1
ATOM 1148 C C . GLY A 1 144 ? 11.948 -1.069 -1.397 1.00 93.25 144 GLY A C 1
ATOM 1149 O O . GLY A 1 144 ? 11.057 -1.911 -1.286 1.00 93.25 144 GLY A O 1
ATOM 1150 N N . SER A 1 145 ? 13.065 -1.108 -0.663 1.00 93.88 145 SER A N 1
ATOM 1151 C CA . SER A 1 145 ? 13.324 -2.135 0.357 1.00 93.88 145 SER A CA 1
ATOM 1152 C C . SER A 1 145 ? 12.237 -2.156 1.433 1.00 93.88 145 SER A C 1
ATOM 1154 O O . SER A 1 145 ? 11.746 -3.227 1.790 1.00 93.88 145 SER A O 1
ATOM 1156 N N . LYS A 1 146 ? 11.831 -0.978 1.927 1.00 92.81 146 LYS A N 1
ATOM 1157 C CA . LYS A 1 146 ? 10.808 -0.839 2.977 1.00 92.81 146 LYS A CA 1
ATOM 1158 C C . LYS A 1 146 ? 9.452 -1.353 2.509 1.00 92.81 146 LYS A C 1
ATOM 1160 O O . LYS A 1 146 ? 8.816 -2.106 3.239 1.00 92.81 146 LYS A O 1
ATOM 1165 N N . TYR A 1 147 ? 9.051 -1.033 1.276 1.00 93.69 147 TYR A N 1
ATOM 1166 C CA . TYR A 1 147 ? 7.812 -1.553 0.688 1.00 93.69 147 TYR A CA 1
ATOM 1167 C C . TYR A 1 147 ? 7.807 -3.081 0.559 1.00 93.69 147 TYR A C 1
ATOM 1169 O O . TYR A 1 147 ? 6.790 -3.714 0.822 1.00 93.69 147 TYR A O 1
ATOM 1177 N N . ILE A 1 148 ? 8.941 -3.700 0.218 1.00 93.44 148 ILE A N 1
ATOM 1178 C CA . ILE A 1 148 ? 9.039 -5.168 0.182 1.00 93.44 148 ILE A CA 1
ATOM 1179 C C . ILE A 1 148 ? 8.955 -5.769 1.589 1.00 93.44 148 ILE A C 1
ATOM 1181 O O . ILE A 1 148 ? 8.309 -6.799 1.773 1.00 93.44 148 ILE A O 1
ATOM 1185 N N . GLN A 1 149 ? 9.609 -5.158 2.579 1.00 92.56 149 GLN A N 1
ATOM 1186 C CA . GLN A 1 149 ? 9.596 -5.648 3.960 1.00 92.56 149 GLN A CA 1
ATOM 1187 C C . GLN A 1 149 ? 8.185 -5.637 4.553 1.00 92.56 149 GLN A C 1
ATOM 1189 O O . GLN A 1 149 ? 7.742 -6.664 5.067 1.00 92.56 149 GLN A O 1
ATOM 1194 N N . ILE A 1 150 ? 7.463 -4.517 4.426 1.00 89.19 150 ILE A N 1
ATOM 1195 C CA . ILE A 1 150 ? 6.076 -4.425 4.897 1.00 89.19 150 ILE A CA 1
ATOM 1196 C C . ILE A 1 150 ? 5.176 -5.407 4.144 1.00 89.19 150 ILE A C 1
ATOM 1198 O O . ILE A 1 150 ? 4.393 -6.117 4.767 1.00 89.19 150 ILE A O 1
ATOM 1202 N N . ALA A 1 151 ? 5.357 -5.549 2.828 1.00 91.75 151 ALA A N 1
ATOM 1203 C CA . ALA A 1 151 ? 4.541 -6.457 2.033 1.00 91.75 151 ALA A CA 1
ATOM 1204 C C . ALA A 1 151 ? 4.710 -7.931 2.428 1.00 91.75 151 ALA A C 1
ATOM 1206 O O . ALA A 1 151 ? 3.742 -8.687 2.472 1.00 91.75 151 ALA A O 1
ATOM 1207 N N . ARG A 1 152 ? 5.938 -8.340 2.768 1.00 90.19 152 ARG A N 1
ATOM 1208 C CA . ARG A 1 152 ? 6.216 -9.684 3.294 1.00 90.19 152 ARG A CA 1
ATOM 1209 C C . ARG A 1 152 ? 5.542 -9.924 4.642 1.00 90.19 152 ARG A C 1
ATOM 1211 O O . ARG A 1 152 ? 4.997 -11.004 4.834 1.00 90.19 152 ARG A O 1
ATOM 1218 N N . LYS A 1 153 ? 5.554 -8.934 5.543 1.00 87.50 153 LYS A N 1
ATOM 1219 C CA . LYS A 1 153 ? 4.855 -9.035 6.835 1.00 87.50 153 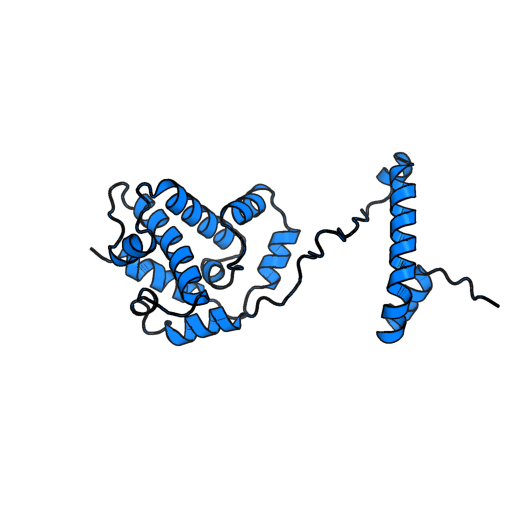LYS A CA 1
ATOM 1220 C C . LYS A 1 153 ? 3.334 -9.127 6.675 1.00 87.50 153 LYS A C 1
ATOM 1222 O O . LYS A 1 153 ? 2.694 -9.830 7.441 1.00 87.50 153 LYS A O 1
ATOM 1227 N N . LEU A 1 154 ? 2.771 -8.480 5.656 1.00 84.62 154 LEU A N 1
ATOM 1228 C CA . LEU A 1 154 ? 1.330 -8.474 5.374 1.00 84.62 154 LEU A CA 1
ATOM 1229 C C . LEU A 1 154 ? 0.851 -9.650 4.504 1.00 84.62 154 LEU A C 1
ATOM 1231 O O . LEU A 1 154 ? -0.284 -9.643 4.037 1.00 84.62 154 LEU A O 1
ATOM 1235 N N . GLY A 1 155 ? 1.699 -10.655 4.265 1.00 83.25 155 GLY A N 1
ATOM 1236 C CA . GLY A 1 155 ? 1.295 -11.895 3.597 1.00 83.25 155 GLY A CA 1
ATOM 1237 C C . GLY A 1 155 ? 1.450 -11.922 2.073 1.00 83.25 155 GLY A C 1
ATOM 1238 O O . GLY A 1 155 ? 1.079 -12.919 1.461 1.00 83.25 155 GLY A O 1
ATOM 1239 N N . GLY A 1 156 ? 2.035 -10.900 1.432 1.00 89.06 156 GLY A N 1
ATOM 1240 C CA . GLY A 1 156 ? 2.315 -10.966 -0.008 1.00 89.06 156 GLY A CA 1
ATOM 1241 C C . GLY A 1 156 ? 2.595 -9.632 -0.699 1.00 89.06 156 GLY A C 1
ATOM 1242 O O . GLY A 1 156 ? 2.277 -8.555 -0.196 1.00 89.06 156 GLY A O 1
ATOM 1243 N N . LEU A 1 157 ? 3.164 -9.702 -1.911 1.00 91.56 157 LEU A N 1
ATOM 1244 C CA . LEU A 1 157 ? 3.490 -8.518 -2.725 1.00 91.56 157 LEU A CA 1
ATOM 1245 C C . LEU A 1 157 ? 2.247 -7.738 -3.172 1.00 91.56 157 LEU A C 1
ATOM 1247 O O . LEU A 1 157 ? 2.360 -6.541 -3.433 1.00 91.56 157 LEU A O 1
ATOM 1251 N N . GLY A 1 158 ? 1.073 -8.380 -3.226 1.00 90.00 158 GLY A N 1
ATOM 1252 C CA . GLY A 1 158 ? -0.193 -7.720 -3.553 1.00 90.00 158 GLY A CA 1
ATOM 1253 C C . GLY A 1 158 ? -0.512 -6.527 -2.645 1.00 90.00 158 GLY A C 1
ATOM 1254 O O . GLY A 1 158 ? -1.128 -5.563 -3.096 1.00 90.00 158 GLY A O 1
ATOM 1255 N N . SER A 1 159 ? -0.005 -6.529 -1.408 1.00 88.88 159 SER A N 1
ATOM 1256 C CA . SER A 1 159 ? -0.187 -5.425 -0.456 1.00 88.88 159 SER A CA 1
ATOM 1257 C C . SER A 1 159 ? 0.438 -4.104 -0.877 1.00 88.88 159 SER A C 1
ATOM 1259 O O . SER A 1 159 ? -0.058 -3.045 -0.504 1.00 88.88 159 SER A O 1
ATOM 1261 N N . ILE A 1 160 ? 1.442 -4.121 -1.755 1.00 91.56 160 ILE A N 1
ATOM 1262 C CA . ILE A 1 160 ? 2.027 -2.896 -2.314 1.00 91.56 160 ILE A CA 1
ATOM 1263 C C . ILE A 1 160 ? 0.961 -2.062 -3.050 1.00 91.56 160 ILE A C 1
ATOM 1265 O O . ILE A 1 160 ? 1.067 -0.831 -3.071 1.00 91.56 160 ILE A O 1
ATOM 1269 N N . LEU A 1 161 ? -0.071 -2.710 -3.610 1.00 88.38 161 LEU A N 1
ATOM 1270 C CA . LEU A 1 161 ? -1.139 -2.055 -4.365 1.00 88.38 161 LEU A CA 1
ATOM 1271 C C . LEU A 1 161 ? -2.197 -1.396 -3.466 1.00 88.38 161 LEU A C 1
ATOM 1273 O O . LEU A 1 161 ? -2.675 -0.318 -3.801 1.00 88.38 161 LEU A O 1
ATOM 1277 N N . TRP A 1 162 ? -2.547 -2.014 -2.335 1.00 84.06 162 TRP A N 1
ATOM 1278 C CA . TRP A 1 162 ? -3.629 -1.539 -1.458 1.00 84.06 162 TRP A CA 1
ATOM 1279 C C . TRP A 1 162 ? -3.153 -0.830 -0.184 1.00 84.06 162 TRP A C 1
ATOM 1281 O O . TRP A 1 162 ? -3.963 -0.251 0.533 1.00 84.06 162 TRP A O 1
ATOM 1291 N N . LEU A 1 163 ? -1.847 -0.814 0.101 1.00 82.62 163 LEU A N 1
ATOM 1292 C CA . LEU A 1 163 ? -1.305 -0.052 1.225 1.00 82.62 163 LEU A CA 1
ATOM 1293 C C . LEU A 1 163 ? -1.620 1.453 1.098 1.00 82.62 163 LEU A C 1
ATOM 1295 O O . LEU A 1 163 ? -1.438 2.011 0.007 1.00 82.62 163 LEU A O 1
ATOM 1299 N N . PRO A 1 164 ? -1.977 2.152 2.191 1.00 77.56 164 PRO A N 1
ATOM 1300 C CA . PRO A 1 164 ? -2.292 3.582 2.150 1.00 77.56 164 PRO A CA 1
ATOM 1301 C C . PRO A 1 164 ? -1.199 4.425 1.471 1.00 77.56 164 PRO A C 1
ATOM 1303 O O . PRO A 1 164 ? -0.007 4.280 1.766 1.00 77.56 164 PRO A O 1
ATOM 1306 N N . LEU A 1 165 ? -1.582 5.269 0.504 1.00 80.25 165 LEU A N 1
ATOM 1307 C CA . LEU A 1 165 ? -0.661 6.077 -0.322 1.00 80.25 165 LEU A CA 1
ATOM 1308 C C . LEU A 1 165 ? -0.117 7.315 0.389 1.00 80.25 165 LEU A C 1
ATOM 1310 O O . LEU A 1 165 ? 0.953 7.802 0.038 1.00 80.25 165 LEU A O 1
ATOM 1314 N N . ASP A 1 166 ? -0.820 7.792 1.405 1.00 72.00 166 ASP A N 1
ATOM 1315 C CA . ASP A 1 166 ? -0.466 8.947 2.225 1.00 72.00 166 ASP A CA 1
ATOM 1316 C C . ASP A 1 166 ? 0.561 8.623 3.325 1.00 72.00 166 ASP A C 1
ATOM 1318 O O . ASP A 1 166 ? 1.167 9.532 3.898 1.00 72.00 166 ASP A O 1
ATOM 1322 N N . ILE A 1 167 ? 0.804 7.338 3.601 1.00 69.69 167 ILE A N 1
ATOM 1323 C CA . ILE A 1 167 ? 1.807 6.899 4.574 1.00 69.69 167 ILE A CA 1
ATOM 1324 C C . ILE A 1 167 ? 3.188 6.798 3.894 1.00 69.69 167 ILE A C 1
ATOM 1326 O O . ILE A 1 167 ? 3.363 6.027 2.941 1.00 69.69 167 ILE A O 1
ATOM 1330 N N . PRO A 1 168 ? 4.211 7.528 4.384 1.00 75.19 168 PRO A N 1
ATOM 1331 C CA . PRO A 1 168 ? 5.538 7.514 3.778 1.00 75.19 168 PRO A CA 1
ATOM 1332 C C . PRO A 1 168 ? 6.314 6.215 4.087 1.00 75.19 168 PRO A C 1
ATOM 1334 O O . PRO A 1 168 ? 6.096 5.595 5.132 1.00 75.19 168 PRO A O 1
ATOM 1337 N N . PRO A 1 169 ? 7.300 5.829 3.245 1.00 76.69 169 PRO A N 1
ATOM 1338 C CA . PRO A 1 169 ? 8.092 4.604 3.420 1.00 76.69 169 PRO A CA 1
ATOM 1339 C C . PRO A 1 169 ? 8.746 4.453 4.802 1.00 76.69 169 PRO A C 1
ATOM 1341 O O . PRO A 1 169 ? 8.835 3.350 5.335 1.00 76.69 169 PRO A O 1
ATOM 1344 N N . SER A 1 170 ? 9.218 5.556 5.389 1.00 74.69 170 SER A N 1
ATOM 1345 C CA . SER A 1 170 ? 9.865 5.575 6.709 1.00 74.69 170 SER A CA 1
ATOM 1346 C C . SER A 1 170 ? 8.918 5.203 7.850 1.00 74.69 170 SER A C 1
ATOM 1348 O O . SER A 1 170 ? 9.365 4.686 8.870 1.00 74.69 170 SER A O 1
ATOM 1350 N N . THR A 1 171 ? 7.617 5.439 7.689 1.00 70.56 171 THR A N 1
ATOM 1351 C CA . THR A 1 171 ? 6.612 5.052 8.679 1.00 70.56 171 THR A CA 1
ATOM 1352 C C . THR A 1 171 ? 6.382 3.541 8.653 1.00 70.56 171 THR A C 1
ATOM 1354 O O . THR A 1 171 ? 6.358 2.921 9.712 1.00 70.56 171 THR A O 1
ATOM 1357 N N . TYR A 1 172 ? 6.346 2.924 7.467 1.00 74.44 172 TYR A N 1
ATOM 1358 C CA . TYR A 1 172 ? 6.264 1.465 7.339 1.00 74.44 172 TYR A CA 1
ATOM 1359 C C . TYR A 1 172 ? 7.471 0.747 7.948 1.00 74.44 172 TYR A C 1
ATOM 1361 O O . TYR A 1 172 ? 7.310 -0.273 8.607 1.00 74.44 172 TYR A O 1
ATOM 1369 N N . GLU A 1 173 ? 8.675 1.298 7.796 1.00 75.44 173 GLU A N 1
ATOM 1370 C CA . GLU A 1 173 ? 9.878 0.774 8.458 1.00 75.44 173 GLU A CA 1
ATOM 1371 C C . GLU A 1 173 ? 9.758 0.778 9.985 1.00 75.44 173 GLU A C 1
ATOM 1373 O O . GLU A 1 173 ? 10.161 -0.185 10.634 1.00 75.44 173 GLU A O 1
ATOM 1378 N N . ARG A 1 174 ? 9.169 1.827 10.574 1.00 71.50 174 ARG A N 1
ATOM 1379 C CA . ARG A 1 174 ? 8.918 1.858 12.022 1.00 71.50 174 ARG A CA 1
ATOM 1380 C C . ARG A 1 174 ? 7.964 0.748 12.440 1.00 71.50 174 ARG A C 1
ATOM 1382 O O . ARG A 1 174 ? 8.248 0.084 13.426 1.00 71.50 174 ARG A O 1
ATOM 1389 N N . TYR A 1 175 ? 6.894 0.514 11.680 1.00 70.19 175 TYR A N 1
ATOM 1390 C CA . TYR A 1 175 ? 5.967 -0.588 11.956 1.00 70.19 175 TYR A CA 1
ATOM 1391 C C . TYR A 1 175 ? 6.672 -1.944 11.877 1.00 70.19 175 TYR A C 1
ATOM 1393 O O . TYR A 1 175 ? 6.522 -2.774 12.767 1.00 70.19 175 TYR A O 1
ATOM 1401 N N . VAL A 1 176 ? 7.512 -2.146 10.854 1.00 73.88 176 VAL A N 1
ATOM 1402 C CA . VAL A 1 176 ? 8.316 -3.367 10.695 1.00 73.88 176 VAL A CA 1
ATOM 1403 C C . VAL A 1 176 ? 9.262 -3.583 11.875 1.00 73.88 176 VAL A C 1
ATOM 1405 O O . VAL A 1 176 ? 9.330 -4.710 12.350 1.00 73.88 176 VAL A O 1
ATOM 1408 N N . ASN A 1 177 ? 9.946 -2.543 12.353 1.00 72.56 177 ASN A N 1
ATOM 1409 C CA . ASN A 1 177 ? 10.967 -2.661 13.400 1.00 72.56 177 ASN A CA 1
ATOM 1410 C C . ASN A 1 177 ? 10.412 -2.710 14.829 1.00 72.56 177 ASN A C 1
ATOM 1412 O O . ASN A 1 177 ? 11.102 -3.190 15.721 1.00 72.56 177 ASN A O 1
ATOM 1416 N N . LEU A 1 178 ? 9.222 -2.155 15.064 1.00 69.06 178 LEU A N 1
ATOM 1417 C CA . LEU A 1 178 ? 8.594 -2.125 16.387 1.00 69.06 178 LEU A CA 1
ATOM 1418 C C . LEU A 1 178 ? 7.710 -3.345 16.660 1.00 69.06 178 LEU A C 1
ATOM 1420 O O . LEU A 1 178 ? 7.191 -3.444 17.766 1.00 69.06 178 LEU A O 1
ATOM 1424 N N . ASP A 1 179 ? 7.537 -4.231 15.670 1.00 65.62 179 ASP A N 1
ATOM 1425 C CA . ASP A 1 179 ? 6.640 -5.391 15.754 1.00 65.62 179 ASP A CA 1
ATOM 1426 C C . ASP A 1 179 ? 5.251 -4.996 16.296 1.00 65.62 179 ASP A C 1
ATOM 1428 O O . ASP A 1 179 ? 4.692 -5.621 17.191 1.00 65.62 179 ASP A O 1
ATOM 1432 N N . ASP A 1 180 ? 4.716 -3.889 15.768 1.00 66.75 180 ASP A N 1
ATOM 1433 C CA . ASP A 1 180 ? 3.444 -3.307 16.199 1.00 66.75 180 ASP A CA 1
ATOM 1434 C C . ASP A 1 180 ? 2.267 -4.134 15.653 1.00 66.75 180 ASP A C 1
ATOM 1436 O O . ASP A 1 180 ? 1.692 -3.833 14.604 1.00 66.75 180 ASP A O 1
ATOM 1440 N N . GLU A 1 181 ? 1.958 -5.232 16.345 1.00 67.00 181 GLU A N 1
ATOM 1441 C CA . GLU A 1 181 ? 0.904 -6.189 15.981 1.00 67.00 181 GLU A CA 1
ATOM 1442 C C . GLU A 1 181 ? -0.477 -5.534 15.842 1.00 67.00 181 GLU A C 1
ATOM 1444 O O . GLU A 1 181 ? -1.285 -5.969 15.022 1.00 67.00 181 GLU A O 1
ATOM 1449 N N . GLU A 1 182 ? -0.750 -4.452 16.578 1.00 57.00 182 GLU A N 1
ATOM 1450 C CA . GLU A 1 182 ? -1.998 -3.697 16.433 1.00 57.00 182 GLU A CA 1
ATOM 1451 C C . GLU A 1 182 ? -2.050 -2.984 15.077 1.00 57.00 182 GLU A C 1
ATOM 1453 O O . GLU A 1 182 ? -3.061 -3.045 14.369 1.00 57.00 182 GLU A O 1
ATOM 1458 N N . VAL A 1 183 ? -0.944 -2.357 14.667 1.00 63.00 183 VAL A N 1
ATOM 1459 C CA . VAL A 1 183 ? -0.831 -1.735 13.343 1.00 63.00 183 VAL A CA 1
ATOM 1460 C C . VAL A 1 183 ? -0.865 -2.782 12.232 1.00 63.00 183 VAL A C 1
ATOM 1462 O O . VAL A 1 183 ? -1.519 -2.549 11.215 1.00 63.00 183 VAL A O 1
ATOM 1465 N N . PHE A 1 184 ? -0.224 -3.941 12.397 1.00 66.12 184 PHE A N 1
ATOM 1466 C CA . PHE A 1 184 ? -0.307 -5.017 11.404 1.00 66.12 184 PHE A CA 1
ATOM 1467 C C . PHE A 1 184 ? -1.715 -5.587 11.293 1.00 66.12 184 PHE A C 1
ATOM 1469 O O . PHE A 1 184 ? -2.214 -5.719 10.178 1.00 66.12 184 PHE A O 1
ATOM 1476 N N . GLY A 1 185 ? -2.379 -5.856 12.418 1.00 63.75 185 GLY A N 1
ATOM 1477 C CA . GLY A 1 185 ? -3.769 -6.300 12.443 1.00 63.75 185 GLY A CA 1
ATOM 1478 C C . GLY A 1 185 ? -4.692 -5.306 11.740 1.00 63.75 185 GLY A C 1
ATOM 1479 O O . GLY A 1 185 ? -5.534 -5.708 10.937 1.00 63.75 185 GLY A O 1
ATOM 1480 N N . HIS A 1 186 ? -4.471 -4.007 11.953 1.00 62.03 186 HIS A N 1
ATOM 1481 C CA . HIS A 1 186 ? -5.192 -2.967 11.229 1.00 62.03 186 HIS A CA 1
ATOM 1482 C C . HIS A 1 186 ? -4.879 -2.976 9.729 1.00 62.03 186 HIS A C 1
ATOM 1484 O O . HIS A 1 186 ? -5.799 -3.008 8.925 1.00 62.03 186 HIS A O 1
ATOM 1490 N N . LEU A 1 187 ? -3.609 -2.995 9.318 1.00 65.94 187 LEU A N 1
ATOM 1491 C CA . LEU A 1 187 ? -3.245 -3.036 7.897 1.00 65.94 187 LEU A CA 1
ATOM 1492 C C . LEU A 1 187 ? -3.799 -4.286 7.199 1.00 65.94 187 LEU A C 1
ATOM 1494 O O . LEU A 1 187 ? -4.261 -4.195 6.068 1.00 65.94 187 LEU A O 1
ATOM 1498 N N . ILE A 1 188 ? -3.808 -5.438 7.870 1.00 73.44 188 ILE A N 1
ATOM 1499 C CA . ILE A 1 188 ? -4.410 -6.676 7.360 1.00 73.44 188 ILE A CA 1
ATOM 1500 C C . ILE A 1 188 ? -5.930 -6.536 7.245 1.00 73.44 188 ILE A C 1
ATOM 1502 O O . ILE A 1 188 ? -6.507 -7.033 6.284 1.00 73.44 188 ILE A O 1
ATOM 1506 N N . SER A 1 189 ? -6.596 -5.822 8.158 1.00 63.44 189 SER A N 1
ATOM 1507 C CA . SER A 1 189 ? -8.040 -5.576 8.046 1.00 63.44 189 SER A CA 1
ATOM 1508 C C . SER A 1 189 ? -8.411 -4.680 6.857 1.00 63.44 189 SER A C 1
ATOM 1510 O O . SER A 1 189 ? -9.586 -4.586 6.516 1.00 63.44 189 SER A O 1
ATOM 1512 N N . LEU A 1 190 ? -7.433 -4.002 6.247 1.00 65.56 190 LEU A N 1
ATOM 1513 C CA . LEU A 1 190 ? -7.587 -3.227 5.010 1.00 65.56 190 LEU A CA 1
ATOM 1514 C C . LEU A 1 190 ? -7.371 -4.088 3.758 1.00 65.56 190 LEU A C 1
ATOM 1516 O O . LEU A 1 190 ? -7.527 -3.592 2.641 1.00 65.56 190 LEU A O 1
ATOM 1520 N N . ALA A 1 191 ? -6.980 -5.356 3.922 1.00 70.19 191 ALA A N 1
ATOM 1521 C CA . ALA A 1 191 ? -6.720 -6.234 2.801 1.00 70.19 191 ALA A CA 1
ATOM 1522 C C . ALA A 1 191 ? -8.012 -6.445 1.985 1.00 70.19 191 ALA A C 1
ATOM 1524 O O . ALA A 1 191 ? -9.060 -6.790 2.542 1.00 70.19 191 ALA A O 1
ATOM 1525 N N . PRO A 1 192 ? -7.957 -6.267 0.658 1.00 70.75 192 PRO A N 1
ATOM 1526 C CA . PRO A 1 192 ? -9.063 -6.609 -0.214 1.00 70.75 192 PRO A CA 1
ATOM 1527 C C . PRO A 1 192 ? -9.258 -8.124 -0.242 1.00 70.75 192 PRO A C 1
ATOM 1529 O O . PRO A 1 192 ? -8.331 -8.897 -0.012 1.00 70.75 192 PRO A O 1
ATOM 1532 N N . GLN A 1 193 ? -10.467 -8.552 -0.604 1.00 69.75 193 GLN A N 1
ATOM 1533 C CA . GLN A 1 193 ? -10.771 -9.975 -0.793 1.00 69.75 193 GLN A CA 1
ATOM 1534 C C . GLN A 1 193 ? -9.996 -10.596 -1.968 1.00 69.75 193 GLN A C 1
ATOM 1536 O O . GLN A 1 193 ? -9.860 -11.815 -2.039 1.00 69.75 193 GLN A O 1
ATOM 1541 N N . PHE A 1 194 ? -9.499 -9.768 -2.892 1.00 72.38 194 PHE A N 1
ATOM 1542 C CA . PHE A 1 194 ? -8.788 -10.203 -4.087 1.00 72.38 194 PHE A CA 1
ATOM 1543 C C . PHE A 1 194 ? -7.265 -10.158 -3.899 1.00 72.38 194 PHE A C 1
ATOM 1545 O O . PHE A 1 194 ? -6.715 -9.170 -3.406 1.00 72.38 194 PHE A O 1
ATOM 1552 N N . ASP A 1 195 ? -6.570 -11.206 -4.348 1.00 83.19 195 ASP A N 1
ATOM 1553 C CA . ASP A 1 195 ? -5.107 -11.267 -4.317 1.00 83.19 195 ASP A CA 1
ATOM 1554 C C . ASP A 1 195 ? -4.484 -10.641 -5.576 1.00 83.19 195 ASP A C 1
ATOM 1556 O O . ASP A 1 195 ? -4.522 -11.198 -6.675 1.00 83.19 195 ASP A O 1
ATOM 1560 N N . TYR A 1 196 ? -3.833 -9.488 -5.409 1.00 89.25 196 TYR A N 1
ATOM 1561 C CA . TYR A 1 196 ? -3.112 -8.816 -6.495 1.00 89.25 196 TYR A CA 1
ATOM 1562 C C . TYR A 1 196 ? -1.667 -9.282 -6.672 1.00 89.25 196 TYR A C 1
ATOM 1564 O O . TYR A 1 196 ? -0.943 -8.712 -7.493 1.00 89.25 196 TYR A O 1
ATOM 1572 N N . THR A 1 197 ? -1.201 -10.283 -5.922 1.00 91.06 197 THR A N 1
ATOM 1573 C CA . THR A 1 197 ? 0.205 -10.712 -5.940 1.00 91.06 197 THR A CA 1
ATOM 1574 C C . THR A 1 197 ? 0.682 -11.042 -7.351 1.00 91.06 197 THR A C 1
ATOM 1576 O O . THR A 1 197 ? 1.721 -10.532 -7.774 1.00 91.06 197 THR A O 1
ATOM 1579 N N . GLY A 1 198 ? -0.100 -11.805 -8.122 1.00 91.00 198 GLY A N 1
ATOM 1580 C CA . GLY A 1 198 ? 0.246 -12.140 -9.506 1.00 91.00 198 GLY A CA 1
ATOM 1581 C C . GLY A 1 198 ? 0.334 -10.915 -10.423 1.00 91.00 198 GLY A C 1
ATOM 1582 O O . GLY A 1 198 ? 1.212 -10.842 -11.280 1.00 91.00 198 GLY A O 1
ATOM 1583 N N . PHE A 1 199 ? -0.530 -9.918 -10.225 1.00 92.50 199 PHE A N 1
ATOM 1584 C CA . PHE A 1 199 ? -0.501 -8.675 -10.999 1.00 92.50 199 PHE A CA 1
ATOM 1585 C C . PHE A 1 199 ? 0.721 -7.817 -10.661 1.00 92.50 199 PHE A C 1
ATOM 1587 O O . PHE A 1 199 ? 1.464 -7.430 -11.564 1.00 92.50 199 PHE A O 1
ATOM 1594 N N . VAL A 1 200 ? 1.003 -7.606 -9.372 1.00 93.69 200 VAL A N 1
ATOM 1595 C CA . VAL A 1 200 ? 2.194 -6.867 -8.920 1.00 93.69 200 VAL A CA 1
ATOM 1596 C C . VAL A 1 200 ? 3.479 -7.538 -9.416 1.00 93.69 200 VAL A C 1
ATOM 1598 O O . VAL A 1 200 ? 4.398 -6.858 -9.873 1.00 93.69 200 VAL A O 1
ATOM 1601 N N . GLN A 1 201 ? 3.541 -8.871 -9.401 1.00 93.38 201 GLN A N 1
ATOM 1602 C CA . GLN A 1 201 ? 4.669 -9.618 -9.962 1.00 93.38 201 GLN A CA 1
ATOM 1603 C C . GLN A 1 201 ? 4.849 -9.366 -11.462 1.00 93.38 201 GLN A C 1
ATOM 1605 O O . GLN A 1 201 ? 5.984 -9.163 -11.893 1.00 93.38 201 GLN A O 1
ATOM 1610 N N . ARG A 1 202 ? 3.767 -9.338 -12.255 1.00 93.00 202 ARG A N 1
ATOM 1611 C CA . ARG A 1 202 ? 3.847 -9.022 -13.693 1.00 93.00 202 ARG A CA 1
ATOM 1612 C C . ARG A 1 202 ? 4.316 -7.588 -13.941 1.00 93.00 202 ARG A C 1
ATOM 1614 O O . ARG A 1 202 ? 5.190 -7.401 -14.783 1.00 93.00 202 ARG A O 1
ATOM 1621 N N . LEU A 1 203 ? 3.809 -6.612 -13.180 1.00 92.31 203 LEU A N 1
ATOM 1622 C CA . LEU A 1 203 ? 4.25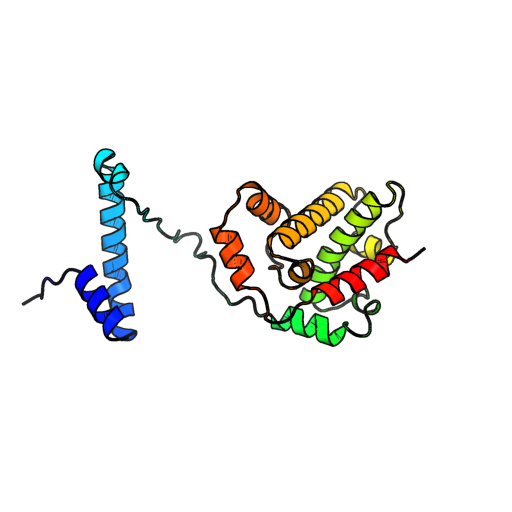5 -5.212 -13.251 1.00 92.31 203 LEU A CA 1
ATOM 1623 C C . LEU A 1 203 ? 5.757 -5.085 -12.977 1.00 92.31 203 LEU A C 1
ATOM 1625 O O . LEU A 1 203 ? 6.485 -4.454 -13.739 1.00 92.31 203 LEU A O 1
ATOM 1629 N N . ILE A 1 204 ? 6.237 -5.712 -11.900 1.00 91.94 204 ILE A N 1
ATOM 1630 C CA . ILE A 1 204 ? 7.663 -5.715 -11.561 1.00 91.94 204 ILE A CA 1
ATOM 1631 C C . ILE A 1 204 ? 8.459 -6.413 -12.670 1.00 91.94 204 ILE A C 1
ATOM 1633 O O . ILE A 1 204 ? 9.462 -5.882 -13.141 1.00 91.94 204 ILE A O 1
ATOM 1637 N N . ALA A 1 205 ? 8.013 -7.589 -13.118 1.00 90.50 205 ALA A N 1
ATOM 1638 C CA . ALA A 1 205 ? 8.714 -8.374 -14.125 1.00 90.50 205 ALA A CA 1
ATOM 1639 C C . ALA A 1 205 ? 8.840 -7.646 -15.472 1.00 90.50 205 ALA A C 1
ATOM 1641 O O . ALA A 1 205 ? 9.901 -7.758 -16.092 1.00 90.50 205 ALA A O 1
ATOM 1642 N N . SER A 1 206 ? 7.830 -6.879 -15.906 1.00 89.81 206 SER A N 1
ATOM 1643 C CA . SER A 1 206 ? 7.913 -6.114 -17.162 1.00 89.81 206 SER A CA 1
ATOM 1644 C C . SER A 1 206 ? 9.052 -5.092 -17.128 1.00 89.81 206 SER A C 1
ATOM 1646 O O . SER A 1 206 ? 9.751 -4.906 -18.121 1.00 89.81 206 SER A O 1
ATOM 1648 N N . GLN A 1 207 ? 9.345 -4.534 -15.950 1.00 88.19 207 GLN A N 1
ATOM 1649 C CA . GLN A 1 207 ? 10.436 -3.578 -15.763 1.00 88.19 207 GLN A CA 1
ATOM 1650 C C . GLN A 1 207 ? 11.781 -4.210 -15.401 1.00 88.19 207 GLN A C 1
ATOM 1652 O O . GLN A 1 207 ? 12.801 -3.529 -15.467 1.00 88.19 207 GLN A O 1
ATOM 1657 N N . LEU A 1 208 ? 11.825 -5.488 -15.016 1.00 83.44 208 LEU A N 1
ATOM 1658 C CA . LEU A 1 208 ? 13.078 -6.212 -14.769 1.00 83.44 208 LEU A CA 1
ATOM 1659 C C . LEU A 1 208 ? 13.610 -6.918 -16.024 1.00 83.44 208 LEU A C 1
ATOM 1661 O O . LEU A 1 208 ? 14.817 -7.095 -16.146 1.00 83.44 208 LEU A O 1
ATOM 1665 N N . ARG A 1 209 ? 12.730 -7.308 -16.957 1.00 73.50 209 ARG A N 1
ATOM 1666 C CA . ARG A 1 209 ? 13.094 -8.020 -18.197 1.00 73.50 209 ARG A CA 1
ATOM 1667 C C . ARG A 1 209 ? 13.545 -7.102 -19.340 1.00 73.50 209 ARG A C 1
ATOM 1669 O O . ARG A 1 209 ? 14.097 -7.602 -20.317 1.00 73.50 209 ARG A O 1
ATOM 1676 N N . GLY A 1 210 ? 13.329 -5.791 -19.224 1.00 56.97 210 GLY A N 1
ATOM 1677 C CA . GLY A 1 210 ? 13.821 -4.804 -20.188 1.00 56.97 210 GLY A CA 1
ATOM 1678 C C . GLY A 1 210 ? 15.351 -4.727 -20.178 1.00 56.97 210 GLY A C 1
ATOM 1679 O O . GLY A 1 210 ? 15.930 -4.289 -19.172 1.00 56.97 210 GLY A O 1
ATOM 1680 N N . ARG A 1 211 ? 15.957 -5.192 -21.281 1.00 42.34 211 ARG A N 1
ATOM 1681 C CA . ARG A 1 211 ? 17.341 -4.904 -21.689 1.00 42.34 211 ARG A CA 1
ATOM 1682 C C . ARG A 1 211 ? 17.494 -3.427 -22.019 1.00 42.34 211 ARG A C 1
ATOM 1684 O O . ARG A 1 211 ? 16.558 -2.882 -22.645 1.00 42.34 211 ARG A O 1
#

Secondary structure (DSSP, 8-state):
------HHHHHHHHHHHT-HHHHHHHHHHHHHHHHHHHHHHHH-HHHHHH------PPPSSS--S-------SHHHHHHHHHHSS-TTGGGS--S-HHHHHHHHHHHHHHHHHHHHH-TTPPPPHHHHGGGTT----HHHHHHHHHHHHHHHHTTSTTHHHHS-SSS-HHHHHHHHHHT-HHHHHHHHHT--SS--HHHHHHHHHHHHS--

Radius of gyration: 23.82 Å; chains: 1; bounding box: 60×31×65 Å

Foldseek 3Di:
DDDPDDLVNVVVVCVVVVDPVVVVVCVVVVVVVLVVVQVVLVVDVVNVVVDPDDRDDDDPVPNDDVPPPLLPCVLLVVLCVVPVPPLPVLLDDDPDPLSLLLNLLLLLLLVLVQCVVPVPDDQPPSSVVSVPPDPDCPVSNLLSVLLVLLQVLLPANQLSSRPDSPDGSVNSVCCSVVVPVVVSVSSNSSDDPDRCRVVSVVNSVVRNVDD

Organism: NCBI:txid708197

pLDDT: mean 73.07, std 16.17, range [31.91, 94.56]